Protein AF-A0A6P8HVE6-F1 (afdb_monomer_lite)

Organism: Actinia tenebrosa (NCBI:txid6105)

Secondary structure (DSSP, 8-state):
-TTSPPPPHHHHHHHHHHHHHHHHHHHHHHHHHHHHHHHHHS-SS-PPPHHHHHHHHHHHHHHHHHGGGGHHHH-HHHHHHHHHHHHHHHHHHHHHHHHHHHHHHHHHHHHHHHH-----HHHHHHHHHHHHHHHHHHHHHHHHHHHHHHHHHHHHHHHHHHHHHHH-TT--HHHHHHHHHHHHHHHHHHHHHHHHHHHHH-HHHHHHHHHHHSS-S--HHHHHHHHHTTTT-

InterPro domains:
  IPR000276 G protein-coupled receptor, rhodopsin-like [PF00001] (15-198)
  IPR000276 G protein-coupled receptor, rhodopsin-like [PR00237] (18-40)
  IPR000276 G protein-coupled receptor, rhodopsin-like [PR00237] (73-96)
  IPR000276 G protein-coupled receptor, rhodopsin-like [PR00237] (140-164)
  IPR000276 G protein-coupled receptor, rhodopsin-like [PR00237] (180-206)
  IPR000276 G protein-coupled receptor, rhodopsin-like [PS00237] (24-40)
  IPR017452 GPCR, rhodopsin-like, 7TM [PS50262] (23-198)

Sequence (233 aa):
EAFGYTVITWYALPHMSFFIGCTASLLSIAMLSMERSIAVNANYHRKLPRKRAVNMSVAIWIFSFTFPCIYFQIGYFKFAFIFAILMIIVTFVAMVIAFIRIHCSIRSTTARVLTVQPMGSANEKTSQIELKRAERERRVTRIFTAILIFYTICNLPAFVFIFVVNFCSSCSCIFIHWSRDLLLLCALVNCSGNQFLYAWRMKSFTRAFRSLVHLPLTDEASVIQTRDTRDKQ

Foldseek 3Di:
DVVPDADDPVVLVVVLCLQLLLQLLLQVLLVVLLQLLVVLQPPDDDNPPPVVVVVSSVVSNVCSNVLCVCCNVPHDLVSVLVSLVVSLVSLVVSLVSLVVSLVVSVVVVVVVVVPDDDDDDVVVVVVVVSVVVSVVSSVLSVVSSVLSVVLNVLSVQLNVLSVCVVPDPDDDPVSVVVSVVSNSVSSVCSSVSVVVSVCVVDPVNVVVVCVVVPDDPPDPPPVVVVVVVVVPD

pLDDT: mean 71.51, std 12.35, range [38.41, 94.06]

Radius of gyration: 24.63 Å; chains: 1; bounding box: 56×49×75 Å

Structure (mmCIF, N/CA/C/O backbone):
data_AF-A0A6P8HVE6-F1
#
_entry.id   AF-A0A6P8HVE6-F1
#
loop_
_atom_site.group_PDB
_atom_site.id
_atom_site.type_symbol
_atom_site.label_atom_id
_atom_site.label_alt_id
_atom_site.label_comp_id
_atom_site.label_asym_id
_atom_site.label_entity_id
_atom_site.label_seq_id
_atom_site.pdbx_PDB_ins_code
_atom_site.Cartn_x
_atom_site.Cartn_y
_atom_site.Cartn_z
_atom_site.occupancy
_atom_site.B_iso_or_equiv
_atom_site.auth_seq_id
_atom_site.auth_comp_id
_atom_site.auth_asym_id
_atom_site.auth_atom_id
_atom_site.pdbx_PDB_model_num
ATOM 1 N N . GLU A 1 1 ? 18.188 -5.067 -21.208 1.00 47.09 1 GLU A N 1
ATOM 2 C CA . GLU A 1 1 ? 16.767 -5.177 -21.620 1.00 47.09 1 GLU A CA 1
ATOM 3 C C . GLU A 1 1 ? 16.362 -4.245 -22.766 1.00 47.09 1 GLU A C 1
ATOM 5 O O . GLU A 1 1 ? 15.639 -4.709 -23.630 1.00 47.09 1 GLU A O 1
ATOM 10 N N . ALA A 1 2 ? 16.867 -3.006 -22.878 1.00 38.41 2 ALA A N 1
ATOM 11 C CA . ALA A 1 2 ? 16.614 -2.155 -24.060 1.00 38.41 2 ALA A CA 1
ATOM 12 C C . ALA A 1 2 ? 17.172 -2.712 -25.400 1.00 38.41 2 ALA A C 1
ATOM 14 O O . ALA A 1 2 ? 16.855 -2.192 -26.460 1.00 38.41 2 ALA A O 1
ATOM 15 N N . PHE A 1 3 ? 17.970 -3.786 -25.346 1.00 45.31 3 PHE A N 1
ATOM 16 C CA . PHE A 1 3 ? 18.652 -4.420 -26.482 1.00 45.31 3 PHE A CA 1
ATOM 17 C C . PHE A 1 3 ? 18.310 -5.918 -26.655 1.00 45.31 3 PHE A C 1
ATOM 19 O O . PHE A 1 3 ? 19.092 -6.659 -27.234 1.00 45.31 3 PHE A O 1
ATOM 26 N N . GLY A 1 4 ? 17.186 -6.407 -26.110 1.00 42.84 4 GLY A N 1
ATOM 27 C CA . GLY A 1 4 ? 16.730 -7.791 -26.355 1.00 42.84 4 GLY A CA 1
ATOM 28 C C . GLY A 1 4 ? 17.425 -8.906 -25.554 1.00 42.84 4 GLY A C 1
ATOM 29 O O . GLY A 1 4 ? 17.121 -10.076 -25.755 1.00 42.84 4 GLY A O 1
ATOM 30 N N . TYR A 1 5 ? 18.319 -8.579 -24.616 1.00 49.81 5 TYR A N 1
ATOM 31 C CA . TYR A 1 5 ? 18.916 -9.576 -23.718 1.00 49.81 5 TYR A CA 1
ATOM 32 C C . TYR A 1 5 ? 17.935 -10.040 -22.632 1.00 49.81 5 TYR A C 1
ATOM 34 O O . TYR A 1 5 ? 17.283 -9.209 -21.990 1.00 49.81 5 TYR A O 1
ATOM 42 N N . THR A 1 6 ? 17.897 -11.355 -22.398 1.00 53.66 6 THR A N 1
ATOM 43 C CA . THR A 1 6 ? 17.175 -12.009 -21.299 1.00 53.66 6 THR A CA 1
ATOM 44 C C . THR A 1 6 ? 17.577 -11.421 -19.952 1.00 53.66 6 THR A C 1
ATOM 46 O O . THR A 1 6 ? 18.763 -11.212 -19.688 1.00 53.66 6 THR A O 1
ATOM 49 N N . VAL A 1 7 ? 16.586 -11.174 -19.093 1.00 54.84 7 VAL A N 1
ATOM 50 C CA . VAL A 1 7 ? 16.792 -10.746 -17.706 1.00 54.84 7 VAL A CA 1
ATOM 51 C C . VAL A 1 7 ? 17.770 -11.708 -17.033 1.00 54.84 7 VAL A C 1
ATOM 53 O O . VAL A 1 7 ? 17.496 -12.901 -16.923 1.00 54.84 7 VAL A O 1
ATOM 56 N N . ILE A 1 8 ? 18.920 -11.205 -16.591 1.00 58.34 8 ILE A N 1
ATOM 57 C CA . ILE A 1 8 ? 19.893 -12.006 -15.845 1.00 58.34 8 ILE A CA 1
ATOM 58 C C . ILE A 1 8 ? 19.220 -12.441 -14.534 1.00 58.34 8 ILE A C 1
ATOM 60 O O . ILE A 1 8 ? 18.794 -11.604 -13.734 1.00 58.34 8 ILE A O 1
ATOM 64 N N . THR A 1 9 ? 19.119 -13.752 -14.318 1.00 59.81 9 THR A N 1
ATOM 65 C CA . THR A 1 9 ? 18.312 -14.421 -13.279 1.00 59.81 9 THR A CA 1
ATOM 66 C C . THR A 1 9 ? 18.554 -13.901 -11.857 1.00 59.81 9 THR A C 1
ATOM 68 O O . THR A 1 9 ? 17.628 -13.869 -11.047 1.00 59.81 9 THR A O 1
ATOM 71 N N . TRP A 1 10 ? 19.763 -13.420 -11.555 1.00 63.38 10 TRP A N 1
ATOM 72 C CA . TRP A 1 10 ? 20.141 -12.910 -10.231 1.00 63.38 10 TRP A CA 1
ATOM 73 C C . TRP A 1 10 ? 19.508 -11.556 -9.867 1.00 63.38 10 TRP A C 1
ATOM 75 O O . TRP A 1 10 ? 19.273 -11.300 -8.689 1.00 63.38 10 TRP A O 1
ATOM 85 N N . TYR A 1 11 ? 19.166 -10.706 -10.846 1.00 68.81 11 TYR A N 1
ATOM 86 C CA . TYR A 1 11 ? 18.486 -9.423 -10.591 1.00 68.81 11 TYR A CA 1
ATOM 87 C C . TYR A 1 11 ? 16.962 -9.563 -10.484 1.00 68.81 11 TYR A C 1
ATOM 89 O O . TYR A 1 11 ? 16.296 -8.696 -9.917 1.00 68.81 11 TYR A O 1
ATOM 97 N N . ALA A 1 12 ? 16.393 -10.665 -10.981 1.00 69.81 12 ALA A N 1
ATOM 98 C CA . ALA A 1 12 ? 14.957 -10.911 -10.904 1.00 69.81 12 ALA A CA 1
ATOM 99 C C . ALA A 1 12 ? 14.490 -11.118 -9.452 1.00 69.81 12 ALA A C 1
ATOM 101 O O . ALA A 1 12 ? 13.451 -10.595 -9.066 1.00 69.81 12 ALA A O 1
ATOM 102 N N . LEU A 1 13 ? 15.276 -11.811 -8.623 1.00 75.75 13 LEU A N 1
ATOM 103 C CA . LEU A 1 13 ? 14.969 -12.061 -7.206 1.00 75.75 13 LEU A CA 1
ATOM 104 C C . LEU A 1 13 ? 14.750 -10.784 -6.368 1.00 75.75 13 LEU A C 1
ATOM 106 O O . LEU A 1 13 ? 13.700 -10.679 -5.721 1.00 75.75 13 LEU A O 1
ATOM 110 N N . PRO A 1 14 ? 15.671 -9.800 -6.361 1.00 78.62 14 PRO A N 1
ATOM 111 C CA . PRO A 1 14 ? 15.463 -8.558 -5.621 1.00 78.62 14 PRO A CA 1
ATOM 112 C C . PRO A 1 14 ? 14.323 -7.714 -6.204 1.00 78.62 14 PRO A C 1
ATOM 114 O O . PRO A 1 14 ? 13.547 -7.148 -5.437 1.00 78.62 14 PRO A O 1
ATOM 117 N N . HIS A 1 15 ? 14.147 -7.681 -7.530 1.00 77.88 15 HIS A N 1
ATOM 118 C CA . HIS A 1 15 ? 13.016 -6.983 -8.155 1.00 77.88 15 HIS A CA 1
ATOM 119 C C . HIS A 1 15 ? 11.667 -7.605 -7.776 1.00 77.88 15 HIS A C 1
ATOM 121 O O . HIS A 1 15 ? 10.746 -6.894 -7.383 1.00 77.88 15 HIS A O 1
ATOM 127 N N . MET A 1 16 ? 11.551 -8.931 -7.829 1.00 81.56 16 MET A N 1
ATOM 128 C CA . MET A 1 16 ? 10.336 -9.650 -7.441 1.00 81.56 16 MET A CA 1
ATOM 129 C C . MET A 1 16 ? 10.010 -9.427 -5.973 1.00 81.56 16 MET A C 1
ATOM 131 O O . MET A 1 16 ? 8.893 -9.038 -5.644 1.00 81.56 16 MET A O 1
ATOM 135 N N . SER A 1 17 ? 10.997 -9.595 -5.094 1.00 83.94 17 SER A N 1
ATOM 136 C CA . SER A 1 17 ? 10.822 -9.370 -3.656 1.00 83.94 17 SER A CA 1
ATOM 137 C C . SER A 1 17 ? 10.359 -7.940 -3.366 1.00 83.94 17 SER A C 1
ATOM 139 O O . SER A 1 17 ? 9.466 -7.727 -2.545 1.00 83.94 17 SER A O 1
ATOM 141 N N . PHE A 1 18 ? 10.911 -6.966 -4.093 1.00 82.12 18 PHE A N 1
ATOM 142 C CA . PHE A 1 18 ? 10.511 -5.568 -4.011 1.00 82.12 18 PHE A CA 1
ATOM 143 C C . PHE A 1 18 ? 9.053 -5.346 -4.439 1.00 82.12 18 PHE A C 1
ATOM 145 O O . PHE A 1 18 ? 8.280 -4.755 -3.681 1.00 82.12 18 PHE A O 1
ATOM 152 N N . PHE A 1 19 ? 8.647 -5.842 -5.612 1.00 84.06 19 PHE A N 1
ATOM 153 C CA . PHE A 1 19 ? 7.282 -5.662 -6.117 1.00 84.06 19 PHE A CA 1
ATOM 154 C C . PHE A 1 19 ? 6.244 -6.389 -5.258 1.00 84.06 19 PHE A C 1
ATOM 156 O O . PHE A 1 19 ? 5.217 -5.799 -4.913 1.00 84.06 19 PHE A O 1
ATOM 163 N N . ILE A 1 20 ? 6.524 -7.631 -4.851 1.00 87.75 20 ILE A N 1
ATOM 164 C CA . ILE A 1 20 ? 5.661 -8.416 -3.957 1.00 87.75 20 ILE A CA 1
ATOM 165 C C . ILE A 1 20 ? 5.505 -7.683 -2.620 1.00 87.75 20 ILE A C 1
ATOM 167 O O . ILE A 1 20 ? 4.382 -7.445 -2.172 1.00 87.75 20 ILE A O 1
ATOM 171 N N . GLY A 1 21 ? 6.620 -7.274 -2.005 1.00 86.12 21 GLY A N 1
ATOM 172 C CA . GLY A 1 21 ? 6.625 -6.590 -0.712 1.00 86.12 21 GLY A CA 1
ATOM 173 C C . GLY A 1 21 ? 5.875 -5.260 -0.743 1.00 86.12 21 GLY A C 1
ATOM 174 O O . GLY A 1 21 ? 5.041 -5.002 0.127 1.00 86.12 21 GLY A O 1
ATOM 175 N N . CYS A 1 22 ? 6.102 -4.441 -1.774 1.00 82.50 22 CYS A N 1
ATOM 176 C CA . CYS A 1 22 ? 5.405 -3.165 -1.940 1.00 82.50 22 CYS A CA 1
ATOM 177 C C . CYS A 1 22 ? 3.898 -3.353 -2.144 1.00 82.50 22 CYS A C 1
ATOM 179 O O . CYS A 1 22 ? 3.107 -2.654 -1.506 1.00 82.50 22 CYS A O 1
ATOM 181 N N . THR A 1 23 ? 3.496 -4.311 -2.985 1.00 87.25 23 THR A N 1
ATOM 182 C CA . THR A 1 23 ? 2.080 -4.607 -3.262 1.00 87.25 23 THR A CA 1
ATOM 183 C C . THR A 1 23 ? 1.368 -5.096 -2.003 1.00 87.25 23 THR A C 1
ATOM 185 O O . THR A 1 23 ? 0.335 -4.545 -1.617 1.00 87.25 23 THR A O 1
ATOM 188 N N . ALA A 1 24 ? 1.956 -6.079 -1.314 1.00 88.75 24 ALA A N 1
ATOM 189 C CA . ALA A 1 24 ? 1.395 -6.651 -0.095 1.00 88.75 24 ALA A CA 1
ATOM 190 C C . ALA A 1 24 ? 1.282 -5.601 1.015 1.00 88.75 24 ALA A C 1
ATOM 192 O O . ALA A 1 24 ? 0.248 -5.515 1.682 1.00 88.75 24 ALA A O 1
ATOM 193 N N . SER A 1 25 ? 2.317 -4.772 1.180 1.00 86.81 25 SER A N 1
ATOM 194 C CA . SER A 1 25 ? 2.339 -3.639 2.107 1.00 86.81 25 SER A CA 1
ATOM 195 C C . SER A 1 25 ? 1.185 -2.677 1.837 1.00 86.81 25 SER A C 1
ATOM 197 O O . SER A 1 25 ? 0.342 -2.454 2.712 1.00 86.81 25 SER A O 1
ATOM 199 N N . LEU A 1 26 ? 1.105 -2.146 0.612 1.00 84.62 26 LEU A N 1
ATOM 200 C CA . LEU A 1 26 ? 0.133 -1.111 0.295 1.00 84.62 26 LEU A CA 1
ATOM 201 C C . LEU A 1 26 ? -1.296 -1.624 0.450 1.00 84.62 26 LEU A C 1
ATOM 203 O O . LEU A 1 26 ? -2.122 -0.973 1.092 1.00 84.62 26 LEU A O 1
ATOM 207 N N . LEU A 1 27 ? -1.585 -2.799 -0.111 1.00 87.38 27 LEU A N 1
ATOM 208 C CA . LEU A 1 27 ? -2.913 -3.395 -0.029 1.00 87.38 27 LEU A CA 1
ATOM 209 C C . LEU A 1 27 ? -3.295 -3.726 1.416 1.00 87.38 27 LEU A C 1
ATOM 211 O O . LEU A 1 27 ? -4.456 -3.564 1.785 1.00 87.38 27 LEU A O 1
ATOM 215 N N . SER A 1 28 ? -2.334 -4.120 2.257 1.00 87.50 28 SER A N 1
ATOM 216 C CA . SER A 1 28 ? -2.576 -4.358 3.684 1.00 87.50 28 SER A CA 1
ATOM 217 C C . SER A 1 28 ? -2.914 -3.071 4.432 1.00 87.50 28 SER A C 1
ATOM 219 O O . SER A 1 28 ? -3.860 -3.060 5.220 1.00 87.50 28 SER A O 1
ATOM 221 N N . ILE A 1 29 ? -2.197 -1.969 4.181 1.00 82.38 29 ILE A N 1
ATOM 222 C CA . ILE A 1 29 ? -2.504 -0.666 4.794 1.00 82.38 29 ILE A CA 1
ATOM 223 C C . ILE A 1 29 ? -3.852 -0.141 4.289 1.00 82.38 29 ILE A C 1
ATOM 225 O O . ILE A 1 29 ? -4.661 0.329 5.092 1.00 82.38 29 ILE A O 1
ATOM 229 N N . ALA A 1 30 ? -4.126 -0.251 2.987 1.00 83.62 30 ALA A N 1
ATOM 230 C CA . ALA A 1 30 ? -5.392 0.159 2.389 1.00 83.62 30 ALA A CA 1
ATOM 231 C C . ALA A 1 30 ? -6.562 -0.641 2.978 1.00 83.62 30 ALA A C 1
ATOM 233 O O . ALA A 1 30 ? -7.506 -0.044 3.495 1.00 83.62 30 A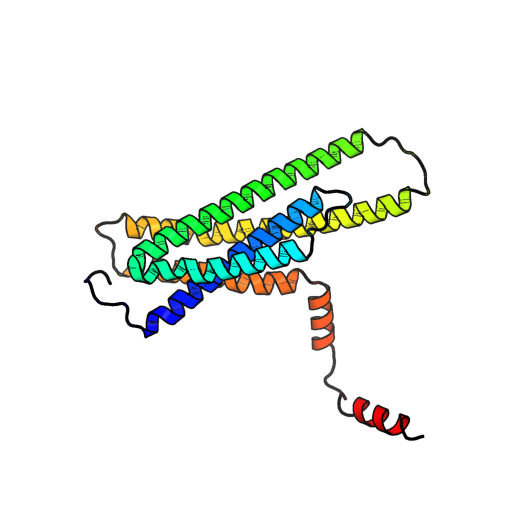LA A O 1
ATOM 234 N N . MET A 1 31 ? -6.462 -1.973 3.017 1.00 85.12 31 MET A N 1
ATOM 235 C CA . MET A 1 31 ? -7.447 -2.851 3.655 1.00 85.1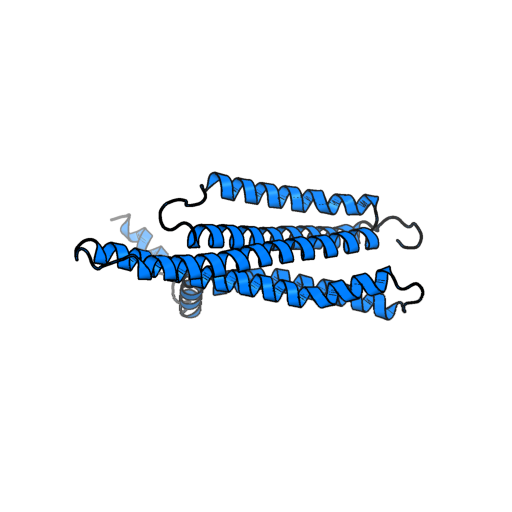2 31 MET A CA 1
ATOM 236 C C . MET A 1 31 ? -7.670 -2.454 5.113 1.00 85.12 31 MET A C 1
ATOM 238 O O . MET A 1 31 ? -8.804 -2.220 5.520 1.00 85.12 31 MET A O 1
ATOM 242 N N . LEU A 1 32 ? -6.599 -2.262 5.879 1.00 80.75 32 LEU A N 1
ATOM 243 C CA . LEU A 1 32 ? -6.682 -1.878 7.280 1.00 80.75 32 LEU A CA 1
ATOM 244 C C . LEU A 1 32 ? -7.351 -0.513 7.465 1.00 80.75 32 LEU A C 1
ATOM 246 O O . LEU A 1 32 ? -8.175 -0.350 8.361 1.00 80.75 32 LEU A O 1
ATOM 250 N N . SER A 1 33 ? -7.041 0.465 6.615 1.00 78.62 33 SER A N 1
ATOM 251 C CA . SER A 1 33 ? -7.699 1.773 6.631 1.00 78.62 33 SER A CA 1
ATOM 252 C C . SER A 1 33 ? -9.198 1.652 6.333 1.00 78.62 33 SER A C 1
ATOM 254 O O . SER A 1 33 ? -10.012 2.244 7.045 1.00 78.62 33 SER A O 1
ATOM 256 N N . MET A 1 34 ? -9.577 0.806 5.367 1.00 76.19 34 MET A N 1
ATOM 257 C CA . MET A 1 34 ? -10.967 0.532 5.012 1.00 76.19 34 MET A CA 1
ATOM 258 C C . MET A 1 34 ? -11.699 -0.152 6.166 1.00 76.19 34 MET A C 1
ATOM 260 O O . MET A 1 34 ? -12.760 0.319 6.570 1.00 76.19 34 MET A O 1
ATOM 264 N N . GLU A 1 35 ? -11.118 -1.193 6.763 1.00 78.50 35 GLU A N 1
ATOM 265 C CA . GLU A 1 35 ? -11.678 -1.879 7.930 1.00 78.50 35 GLU A CA 1
ATOM 266 C C . GLU A 1 35 ? -11.943 -0.912 9.088 1.00 78.50 35 GLU A C 1
ATOM 268 O O . GLU A 1 35 ? -13.014 -0.947 9.700 1.00 78.50 35 GLU A O 1
ATOM 273 N N . ARG A 1 36 ? -10.992 -0.013 9.378 1.00 76.25 36 ARG A N 1
ATOM 274 C CA . ARG A 1 36 ? -11.155 0.996 10.437 1.00 76.25 36 ARG A CA 1
ATOM 275 C C . ARG A 1 36 ? -12.190 2.053 10.073 1.00 76.25 36 ARG A C 1
ATOM 277 O O . ARG A 1 36 ? -12.998 2.409 10.927 1.00 76.25 36 ARG A O 1
ATOM 284 N N . SER A 1 37 ? -12.237 2.488 8.815 1.00 70.94 37 SER A N 1
ATOM 285 C CA . SER A 1 37 ? -13.255 3.434 8.344 1.00 70.94 37 SER A CA 1
ATOM 286 C C . SER A 1 37 ? -14.677 2.867 8.456 1.00 70.94 37 SER A C 1
ATOM 288 O O . SER A 1 37 ? -15.611 3.593 8.799 1.00 70.94 37 SER A O 1
ATOM 290 N N . ILE A 1 38 ? -14.842 1.556 8.240 1.00 71.00 38 ILE A N 1
ATOM 291 C CA . ILE A 1 38 ? -16.119 0.850 8.397 1.00 71.00 38 ILE A CA 1
ATOM 292 C C . ILE A 1 38 ? -16.493 0.745 9.878 1.00 71.00 38 ILE A C 1
ATOM 294 O O . ILE A 1 38 ? -17.644 1.011 10.223 1.00 71.00 38 ILE A O 1
ATOM 298 N N . ALA A 1 39 ? -15.534 0.409 10.749 1.00 69.62 39 ALA A N 1
ATOM 299 C CA . ALA A 1 39 ? -15.758 0.304 12.192 1.00 69.62 39 ALA A CA 1
ATOM 300 C C . ALA A 1 39 ? -16.223 1.635 12.812 1.00 69.62 39 ALA A C 1
ATOM 302 O O . ALA A 1 39 ? -17.173 1.650 13.587 1.00 69.62 39 ALA A O 1
ATOM 303 N N . VAL A 1 40 ? -15.637 2.758 12.384 1.00 66.75 40 VAL A N 1
ATOM 304 C CA . VAL A 1 40 ? -15.993 4.103 12.870 1.00 66.75 40 VAL A CA 1
ATOM 305 C C . VAL A 1 40 ? -17.394 4.555 12.444 1.00 66.75 40 VAL A C 1
ATOM 307 O O . VAL A 1 40 ? -18.060 5.269 13.193 1.00 66.75 40 VAL A O 1
ATOM 310 N N . ASN A 1 41 ? -17.841 4.196 11.236 1.00 62.50 41 ASN A N 1
ATOM 311 C CA . ASN A 1 41 ? -19.150 4.617 10.725 1.00 62.50 41 ASN A CA 1
ATOM 312 C C . ASN A 1 41 ? -20.286 3.699 11.206 1.00 62.50 41 ASN A C 1
ATOM 314 O O . ASN A 1 41 ? -21.419 4.141 11.391 1.00 62.50 41 ASN A O 1
ATOM 318 N N . ALA A 1 42 ? -19.990 2.418 11.423 1.00 58.53 42 ALA A N 1
ATOM 319 C CA . ALA A 1 42 ? -20.934 1.453 11.959 1.00 58.53 42 ALA A CA 1
ATOM 320 C C . ALA A 1 42 ? -20.911 1.477 13.493 1.00 58.53 42 ALA A C 1
ATOM 322 O O . ALA A 1 42 ? -20.503 0.507 14.127 1.00 58.53 42 ALA A O 1
ATOM 323 N N . ASN A 1 43 ? -21.411 2.561 14.091 1.00 52.50 43 ASN A N 1
ATOM 324 C CA . ASN A 1 43 ? -21.900 2.534 15.471 1.00 52.50 43 ASN A CA 1
ATOM 325 C C . ASN A 1 43 ? -22.997 1.452 15.573 1.00 52.50 43 ASN A C 1
ATOM 327 O O . ASN A 1 43 ? -24.157 1.748 15.299 1.00 52.50 43 ASN A O 1
ATOM 331 N N . TYR A 1 44 ? -22.620 0.189 15.817 1.00 51.16 44 TYR A N 1
ATOM 332 C CA . TYR A 1 44 ? -22.996 -0.583 17.010 1.00 51.16 44 TYR A CA 1
ATOM 333 C C . TYR A 1 44 ? -22.678 -2.095 16.895 1.00 51.16 44 TYR A C 1
ATOM 335 O O . TYR A 1 44 ? -22.445 -2.714 17.922 1.00 51.16 44 TYR A O 1
ATOM 343 N N . HIS A 1 45 ? -22.559 -2.727 15.710 1.00 47.38 45 HIS A N 1
ATOM 344 C CA . HIS A 1 45 ? -22.451 -4.210 15.694 1.00 47.38 45 HIS A CA 1
ATOM 345 C C . HIS A 1 45 ? -21.619 -4.913 14.619 1.00 47.38 45 HIS A C 1
ATOM 347 O O . HIS A 1 45 ? -21.323 -6.099 14.784 1.00 47.38 45 HIS A O 1
ATOM 353 N N . ARG A 1 46 ? -21.182 -4.265 13.535 1.00 53.44 46 ARG A N 1
ATOM 354 C CA . ARG A 1 46 ? -20.526 -5.010 12.444 1.00 53.44 46 ARG A CA 1
ATOM 355 C C . ARG A 1 46 ? -19.007 -5.007 12.570 1.00 53.44 46 ARG A C 1
ATOM 357 O O . ARG A 1 46 ? -18.308 -4.385 11.776 1.00 53.44 46 ARG A O 1
ATOM 364 N N . LYS A 1 47 ? -18.482 -5.764 13.543 1.00 59.38 47 LYS A N 1
ATOM 365 C CA . LYS A 1 47 ? -17.098 -6.256 13.439 1.00 59.38 47 LYS A CA 1
ATOM 366 C C . LYS A 1 47 ? -17.002 -7.005 12.110 1.00 59.38 47 LYS A C 1
ATOM 368 O O . LYS A 1 47 ? -17.826 -7.886 11.857 1.00 59.38 47 LYS A O 1
ATOM 373 N N . LEU A 1 48 ? -16.046 -6.649 11.248 1.00 63.94 48 LEU A N 1
ATOM 374 C CA . LEU A 1 48 ? -15.770 -7.480 10.079 1.00 63.94 48 LEU A CA 1
ATOM 375 C C . LEU A 1 48 ? -15.527 -8.906 10.596 1.00 63.94 48 LEU A C 1
ATOM 377 O O . LEU A 1 48 ? -14.707 -9.085 11.503 1.00 63.94 48 LEU A O 1
ATOM 381 N N . PRO A 1 49 ? -16.267 -9.914 10.106 1.00 72.75 49 PRO A N 1
ATOM 382 C CA . PRO A 1 49 ? -16.088 -11.264 10.601 1.00 72.75 49 PRO A CA 1
ATOM 383 C C . PRO A 1 49 ? -14.647 -11.680 10.315 1.00 72.75 49 PRO A C 1
ATOM 385 O O . PRO A 1 49 ? -14.167 -11.499 9.196 1.00 72.75 49 PRO A O 1
ATOM 388 N N . ARG A 1 50 ? -13.966 -12.252 11.316 1.00 77.75 50 ARG A N 1
ATOM 389 C CA . ARG A 1 50 ? -12.557 -12.680 11.226 1.00 77.75 50 ARG A CA 1
ATOM 390 C C . ARG A 1 50 ? -12.275 -13.477 9.946 1.00 77.75 50 ARG A C 1
ATOM 392 O O . ARG A 1 50 ? -11.241 -13.284 9.323 1.00 77.75 50 ARG A O 1
ATOM 399 N N . LYS A 1 51 ? -13.240 -14.298 9.514 1.00 79.81 51 LYS A N 1
ATOM 400 C CA . LYS A 1 51 ? -13.197 -15.059 8.255 1.00 79.81 51 LYS A CA 1
ATOM 401 C C . LYS A 1 51 ? -13.005 -14.173 7.012 1.00 79.81 51 LYS A C 1
ATOM 403 O O . LYS A 1 51 ? -12.217 -14.524 6.146 1.00 79.81 51 LYS A O 1
ATOM 408 N N . ARG A 1 52 ? -13.676 -13.016 6.927 1.00 82.69 52 ARG A N 1
ATOM 409 C CA . ARG A 1 52 ? -13.523 -12.072 5.804 1.00 82.69 52 ARG A CA 1
ATOM 410 C C . ARG A 1 52 ? -12.165 -11.379 5.821 1.00 82.69 52 ARG A C 1
ATOM 412 O O . ARG A 1 52 ? -11.552 -11.293 4.769 1.00 82.69 52 ARG A O 1
ATOM 419 N N . ALA A 1 53 ? -11.684 -10.951 6.989 1.00 83.25 53 ALA A N 1
ATOM 420 C CA . ALA A 1 53 ? -10.359 -10.335 7.110 1.00 83.25 53 ALA A CA 1
ATOM 421 C C . ALA A 1 53 ? -9.239 -11.308 6.691 1.00 83.25 53 ALA A C 1
ATOM 423 O O . ALA A 1 53 ? -8.344 -10.943 5.934 1.00 83.25 53 ALA A O 1
ATOM 424 N N . VAL A 1 54 ? -9.337 -12.578 7.107 1.00 86.75 54 VAL A N 1
ATOM 425 C CA . VAL A 1 54 ? -8.413 -13.640 6.671 1.00 86.75 54 VAL A CA 1
ATOM 426 C C . VAL A 1 54 ? -8.504 -13.860 5.162 1.00 86.75 54 VAL A C 1
ATOM 428 O O . VAL A 1 54 ? -7.476 -13.860 4.495 1.00 86.75 54 VAL A O 1
ATOM 431 N N . ASN A 1 55 ? -9.715 -13.974 4.605 1.00 87.62 55 ASN A N 1
ATOM 432 C CA . ASN A 1 55 ? -9.894 -14.162 3.164 1.00 87.62 55 ASN A CA 1
ATOM 433 C C . ASN A 1 55 ? -9.318 -12.995 2.345 1.00 87.62 55 ASN A C 1
ATOM 435 O O . ASN A 1 55 ? -8.653 -13.213 1.339 1.00 87.62 55 ASN A O 1
ATOM 439 N N . MET A 1 56 ? -9.522 -11.754 2.799 1.00 88.00 56 MET A N 1
ATOM 440 C CA . MET A 1 56 ? -8.939 -10.569 2.168 1.00 88.00 56 MET A CA 1
ATOM 441 C C . MET A 1 56 ? -7.411 -10.581 2.249 1.00 88.00 56 MET A C 1
ATOM 443 O O . MET A 1 56 ? -6.758 -10.268 1.262 1.00 88.00 56 MET A O 1
ATOM 447 N N . SER A 1 57 ? -6.829 -10.979 3.382 1.00 90.19 57 SER A N 1
ATOM 448 C CA . SER A 1 57 ? -5.373 -11.095 3.512 1.00 90.19 57 SER A CA 1
ATOM 449 C C . SER A 1 57 ? -4.796 -12.158 2.575 1.00 90.19 57 SER A C 1
ATOM 451 O O . SER A 1 57 ? -3.812 -11.886 1.893 1.00 90.19 57 SER A O 1
ATOM 453 N N . VAL A 1 58 ? -5.431 -13.328 2.475 1.00 92.81 58 VAL A N 1
ATOM 454 C CA . VAL A 1 58 ? -5.028 -14.379 1.527 1.00 92.81 58 VAL A CA 1
ATOM 455 C C . VAL A 1 58 ? -5.115 -13.873 0.086 1.00 92.81 58 VAL A C 1
ATOM 457 O O . VAL A 1 58 ? -4.162 -14.037 -0.671 1.00 92.81 58 VAL A O 1
ATOM 460 N N . ALA A 1 59 ? -6.200 -13.184 -0.279 1.00 92.12 59 ALA A N 1
ATOM 461 C CA . ALA A 1 59 ? -6.351 -12.590 -1.606 1.00 92.12 59 ALA A CA 1
ATOM 462 C C . ALA A 1 59 ? -5.255 -11.553 -1.915 1.00 92.12 59 ALA A C 1
ATOM 464 O O . ALA A 1 59 ? -4.718 -11.548 -3.020 1.00 92.12 59 ALA A O 1
ATOM 465 N N . ILE A 1 60 ? -4.882 -10.718 -0.936 1.00 92.62 60 ILE A N 1
ATOM 466 C CA . ILE A 1 60 ? -3.783 -9.750 -1.071 1.00 92.62 60 ILE A CA 1
ATOM 467 C C . ILE A 1 60 ? -2.468 -10.465 -1.376 1.00 92.62 60 ILE A C 1
ATOM 469 O O . ILE A 1 60 ? -1.754 -10.047 -2.284 1.00 92.62 60 ILE A O 1
ATOM 473 N N . TRP A 1 61 ? -2.148 -11.540 -0.655 1.00 94.06 61 TRP A N 1
ATOM 474 C CA . TRP A 1 61 ? -0.917 -12.296 -0.887 1.00 94.06 61 TRP A CA 1
ATOM 475 C C . TRP A 1 61 ? -0.914 -12.982 -2.252 1.00 94.06 61 TRP A C 1
ATOM 477 O O . TRP A 1 61 ? 0.050 -12.820 -2.995 1.00 94.06 61 TRP A O 1
ATOM 487 N N . ILE A 1 62 ? -2.001 -13.663 -2.627 1.00 93.31 62 ILE A N 1
ATOM 488 C CA . ILE A 1 62 ? -2.131 -14.302 -3.948 1.00 93.31 62 ILE A CA 1
ATOM 489 C C . ILE A 1 62 ? -1.931 -13.269 -5.060 1.00 93.31 62 ILE A C 1
ATOM 491 O O . ILE A 1 62 ? -1.136 -13.487 -5.976 1.00 93.31 62 ILE A O 1
ATOM 495 N N . PHE A 1 63 ? -2.601 -12.119 -4.960 1.00 91.12 63 PHE A N 1
ATOM 496 C CA . PHE A 1 63 ? -2.446 -11.037 -5.926 1.00 91.12 63 PHE A CA 1
ATOM 497 C C . PHE A 1 63 ? -1.012 -10.498 -5.953 1.00 91.12 63 PHE A C 1
ATOM 499 O O . PHE A 1 63 ? -0.448 -10.321 -7.028 1.00 91.12 63 PHE A O 1
ATOM 506 N N . SER A 1 64 ? -0.394 -10.306 -4.786 1.00 91.25 64 SER A N 1
ATOM 507 C CA . SER A 1 64 ? 0.973 -9.784 -4.671 1.00 91.25 64 SER A CA 1
ATOM 508 C C . SER A 1 64 ? 2.020 -10.718 -5.275 1.00 91.25 64 SER A C 1
ATOM 510 O O . SER A 1 64 ? 3.024 -10.221 -5.764 1.00 91.25 64 SER A O 1
ATOM 512 N N . PHE A 1 65 ? 1.791 -12.035 -5.279 1.00 88.94 65 PHE A N 1
ATOM 513 C CA . PHE A 1 65 ? 2.655 -13.004 -5.964 1.00 88.94 65 PHE A CA 1
ATOM 514 C C . PHE A 1 65 ? 2.376 -13.098 -7.463 1.00 88.94 65 PHE A C 1
ATOM 516 O O . PHE A 1 65 ? 3.305 -13.212 -8.255 1.00 88.94 65 PHE A O 1
ATOM 523 N N . THR A 1 66 ? 1.104 -13.038 -7.857 1.00 88.44 66 THR A N 1
ATOM 524 C CA . THR A 1 66 ? 0.694 -13.246 -9.253 1.00 88.44 66 THR A CA 1
ATOM 525 C C . THR A 1 66 ? 0.981 -12.021 -10.118 1.00 88.44 66 THR A C 1
ATOM 527 O O . THR A 1 66 ? 1.420 -12.145 -11.259 1.00 88.44 66 THR A O 1
ATOM 530 N N . PHE A 1 67 ? 0.751 -10.820 -9.585 1.00 86.50 67 PHE A N 1
ATOM 531 C CA . PHE A 1 67 ? 0.885 -9.573 -10.333 1.00 86.50 67 PHE A CA 1
ATOM 532 C C . PHE A 1 67 ? 2.314 -9.348 -10.879 1.00 86.50 67 PHE A C 1
ATOM 534 O O . PHE A 1 67 ? 2.450 -9.036 -12.064 1.00 86.50 67 PHE A O 1
ATOM 541 N N . PRO A 1 68 ? 3.391 -9.592 -10.105 1.00 85.38 68 PRO A N 1
ATOM 542 C CA . PRO A 1 68 ? 4.761 -9.500 -10.602 1.00 85.38 68 PRO A CA 1
ATOM 543 C C . PRO A 1 68 ? 5.136 -10.534 -11.662 1.00 85.38 68 PRO A C 1
ATOM 545 O O . PRO A 1 68 ? 6.083 -10.287 -12.391 1.00 85.38 68 PRO A O 1
ATOM 548 N N . CYS A 1 69 ? 4.410 -11.645 -11.841 1.00 82.50 69 CYS A N 1
ATOM 549 C CA . CYS A 1 69 ? 4.727 -12.612 -12.904 1.00 82.50 69 CYS A CA 1
ATOM 550 C C . CYS A 1 69 ? 4.601 -12.012 -14.317 1.00 82.50 69 CYS A C 1
ATOM 552 O O . CYS A 1 69 ? 5.286 -12.455 -15.239 1.00 82.50 69 CYS A O 1
ATOM 554 N N . ILE A 1 70 ? 3.789 -10.961 -14.481 1.00 82.62 70 ILE A N 1
ATOM 555 C CA . ILE A 1 70 ? 3.636 -10.210 -15.740 1.00 82.62 70 ILE A CA 1
ATOM 556 C C . ILE A 1 70 ? 4.967 -9.560 -16.176 1.00 82.62 70 ILE A C 1
ATOM 558 O O . ILE A 1 70 ? 5.206 -9.370 -17.371 1.00 82.62 70 ILE A O 1
ATOM 562 N N . TYR A 1 71 ? 5.873 -9.289 -15.228 1.00 79.19 71 TYR A N 1
ATOM 563 C CA . TYR A 1 71 ? 7.232 -8.795 -15.470 1.00 79.19 71 TYR A CA 1
ATOM 564 C C . TYR A 1 71 ? 7.992 -9.603 -16.528 1.00 79.19 71 TYR A C 1
ATOM 566 O O . TYR A 1 71 ? 8.633 -9.015 -17.398 1.00 79.19 71 TYR A O 1
ATOM 574 N N . PHE A 1 72 ? 7.894 -10.937 -16.481 1.00 78.38 72 PHE A N 1
ATOM 575 C CA . PHE A 1 72 ? 8.660 -11.820 -17.365 1.00 78.38 72 PHE A CA 1
ATOM 576 C C . PHE A 1 72 ? 8.226 -11.732 -18.834 1.00 78.38 72 PHE A C 1
ATOM 578 O O . PHE A 1 72 ? 8.997 -12.104 -19.711 1.00 78.38 72 PHE A O 1
ATOM 585 N N . GLN A 1 73 ? 7.018 -11.229 -19.104 1.00 78.94 73 GLN A N 1
ATOM 586 C CA . GLN A 1 73 ? 6.460 -11.127 -20.455 1.00 78.94 73 GLN A CA 1
ATOM 587 C C . GLN A 1 73 ? 6.700 -9.750 -21.091 1.00 78.94 73 GLN A C 1
ATOM 589 O O . GLN A 1 73 ? 6.925 -9.648 -22.292 1.00 78.94 73 GLN A O 1
ATOM 594 N N . ILE A 1 74 ? 6.633 -8.675 -20.297 1.00 77.56 74 ILE A N 1
ATOM 595 C CA . ILE A 1 74 ? 6.570 -7.291 -20.809 1.00 77.56 74 ILE A CA 1
ATOM 596 C C . ILE A 1 74 ? 7.908 -6.538 -20.624 1.00 77.56 74 ILE A C 1
ATOM 598 O O . ILE A 1 74 ? 8.159 -5.536 -21.300 1.00 77.56 74 ILE A O 1
ATOM 602 N N . GLY A 1 75 ? 8.791 -7.032 -19.748 1.00 76.12 75 GLY A N 1
ATOM 603 C CA . GLY A 1 75 ? 10.075 -6.408 -19.410 1.00 76.12 75 GLY A CA 1
ATOM 604 C C . GLY A 1 75 ? 9.971 -5.357 -18.298 1.00 76.12 75 GLY A C 1
ATOM 605 O O . GLY A 1 75 ? 8.888 -4.844 -17.993 1.00 76.12 75 GLY A O 1
ATOM 606 N N . TYR A 1 76 ? 11.109 -5.017 -17.681 1.00 75.38 76 TYR A N 1
ATOM 607 C CA . TYR A 1 76 ? 11.154 -4.221 -16.447 1.00 75.38 76 TYR A CA 1
ATOM 608 C C . TYR A 1 76 ? 10.510 -2.841 -16.578 1.00 75.38 76 TYR A C 1
ATOM 610 O O . TYR A 1 76 ? 9.661 -2.481 -15.769 1.00 75.38 76 TYR A O 1
ATOM 618 N N . PHE A 1 77 ? 10.895 -2.063 -17.592 1.00 72.12 77 PHE A N 1
ATOM 619 C CA . PHE A 1 77 ? 10.518 -0.648 -17.681 1.00 72.12 77 PHE A CA 1
ATOM 620 C C . PHE A 1 77 ? 9.009 -0.443 -17.848 1.00 72.12 77 PHE A C 1
ATOM 622 O O . PHE A 1 77 ? 8.411 0.388 -17.164 1.00 72.12 77 PHE A O 1
ATOM 629 N N . LYS A 1 78 ? 8.379 -1.247 -18.710 1.00 78.31 78 LYS A N 1
ATOM 630 C CA . LYS A 1 78 ? 6.929 -1.210 -18.935 1.00 78.31 78 LYS A CA 1
ATOM 631 C C . LYS A 1 78 ? 6.165 -1.713 -17.712 1.00 78.31 78 LYS A C 1
ATOM 633 O O . LYS A 1 78 ? 5.184 -1.093 -17.308 1.00 78.31 78 LYS A O 1
ATOM 638 N N . PHE A 1 79 ? 6.631 -2.799 -17.093 1.00 82.88 79 PHE A N 1
ATOM 639 C CA . PHE A 1 79 ? 6.013 -3.323 -15.877 1.00 82.88 79 PHE A CA 1
ATOM 640 C C . PHE A 1 79 ? 6.110 -2.328 -14.710 1.00 82.88 79 PHE A C 1
ATOM 642 O O . PHE A 1 79 ? 5.106 -2.064 -14.054 1.00 82.88 79 PHE A O 1
ATOM 649 N N . ALA A 1 80 ? 7.277 -1.716 -14.489 1.00 78.50 80 ALA A N 1
ATOM 650 C CA . ALA A 1 80 ? 7.486 -0.714 -13.444 1.00 78.50 80 ALA A CA 1
ATOM 651 C C . ALA A 1 80 ? 6.587 0.520 -13.633 1.00 78.50 80 ALA A C 1
ATOM 653 O O . ALA A 1 80 ? 6.036 1.030 -12.658 1.00 78.50 80 ALA A O 1
ATOM 654 N N . PHE A 1 81 ? 6.380 0.960 -14.879 1.00 77.56 81 PHE A N 1
ATOM 655 C CA . PHE A 1 81 ? 5.453 2.044 -15.213 1.00 77.56 81 PHE A CA 1
ATOM 656 C C . PHE A 1 81 ? 3.998 1.691 -14.868 1.00 77.56 81 PHE A C 1
ATOM 658 O O . PHE A 1 81 ? 3.331 2.436 -14.147 1.00 77.56 81 PHE A O 1
ATOM 665 N N . ILE A 1 82 ? 3.521 0.524 -15.319 1.00 84.19 82 ILE A N 1
ATOM 666 C CA . ILE A 1 82 ? 2.163 0.034 -15.027 1.00 84.19 82 ILE A CA 1
ATOM 667 C C . ILE A 1 82 ? 1.964 -0.126 -13.516 1.00 84.19 82 ILE A C 1
ATOM 669 O O . ILE A 1 82 ? 0.936 0.282 -12.974 1.00 84.19 82 ILE A O 1
ATOM 673 N N . PHE A 1 83 ? 2.958 -0.682 -12.825 1.00 84.00 83 PHE A N 1
ATOM 674 C CA . PHE A 1 83 ? 2.930 -0.853 -11.380 1.00 84.00 83 PHE A CA 1
ATOM 675 C C . PHE A 1 83 ? 2.822 0.486 -10.648 1.00 84.00 83 PHE A C 1
ATOM 677 O O . PHE A 1 83 ? 1.974 0.629 -9.771 1.00 84.00 83 PHE A O 1
ATOM 684 N N . ALA A 1 84 ? 3.621 1.486 -11.025 1.00 79.81 84 ALA A N 1
ATOM 685 C CA . ALA A 1 84 ? 3.572 2.806 -10.402 1.00 79.81 84 ALA A CA 1
ATOM 686 C C . ALA A 1 84 ? 2.193 3.468 -10.555 1.00 79.81 84 ALA A C 1
ATOM 688 O O . ALA A 1 84 ? 1.641 3.964 -9.571 1.00 79.81 84 ALA A O 1
ATOM 689 N N . ILE A 1 85 ? 1.599 3.408 -11.753 1.00 82.00 85 ILE A N 1
ATOM 690 C CA . ILE A 1 85 ? 0.231 3.895 -11.997 1.00 82.00 85 ILE A CA 1
ATOM 691 C C . ILE A 1 85 ? -0.767 3.161 -11.100 1.00 82.00 85 ILE A C 1
ATOM 693 O O . ILE A 1 85 ? -1.574 3.799 -10.422 1.00 82.00 85 ILE A O 1
ATOM 697 N N . LEU A 1 86 ? -0.705 1.827 -11.066 1.00 85.19 86 LEU A N 1
ATOM 698 C CA . LEU A 1 86 ? -1.622 1.012 -10.272 1.00 85.19 86 LEU A CA 1
ATOM 699 C C . LEU A 1 86 ? -1.542 1.367 -8.783 1.00 85.19 86 LEU A C 1
ATOM 701 O O . LEU A 1 86 ? -2.575 1.557 -8.143 1.00 85.19 86 LEU A O 1
ATOM 705 N N . MET A 1 87 ? -0.331 1.497 -8.241 1.00 81.50 87 MET A N 1
ATOM 706 C CA . MET A 1 87 ? -0.118 1.838 -6.833 1.00 81.50 87 MET A CA 1
ATOM 707 C C . MET A 1 87 ? -0.740 3.193 -6.488 1.00 81.50 87 MET A C 1
ATOM 709 O O . MET A 1 87 ? -1.398 3.309 -5.457 1.00 81.50 87 MET A O 1
ATOM 713 N N . ILE A 1 88 ? -0.605 4.192 -7.362 1.00 81.44 88 ILE A N 1
ATOM 714 C CA . ILE A 1 88 ? -1.181 5.531 -7.155 1.00 81.44 88 ILE A CA 1
ATOM 715 C C . ILE A 1 88 ? -2.697 5.520 -7.262 1.00 81.44 88 ILE A C 1
ATOM 717 O O . ILE A 1 88 ? -3.371 6.165 -6.462 1.00 81.44 88 ILE A O 1
ATOM 721 N N . ILE A 1 89 ? -3.257 4.781 -8.219 1.00 85.62 89 ILE A N 1
ATOM 722 C CA . ILE A 1 89 ? -4.711 4.641 -8.334 1.00 85.62 89 ILE A CA 1
ATOM 723 C C . ILE A 1 89 ? -5.265 4.005 -7.058 1.00 85.62 89 ILE A C 1
ATOM 725 O O . ILE A 1 89 ? -6.215 4.525 -6.473 1.00 85.62 89 ILE A O 1
ATOM 729 N N . VAL A 1 90 ? -4.652 2.918 -6.583 1.00 84.75 90 VAL A N 1
ATOM 730 C CA . VAL A 1 90 ? -5.071 2.236 -5.350 1.00 84.75 90 VAL A CA 1
ATOM 731 C C . VAL A 1 90 ? -4.995 3.177 -4.149 1.00 84.75 90 VAL A C 1
ATOM 733 O O . VAL A 1 90 ? -5.930 3.215 -3.344 1.00 84.75 90 VAL A O 1
ATOM 736 N N . THR A 1 91 ? -3.932 3.973 -4.021 1.00 82.88 91 THR A N 1
ATOM 737 C CA . THR A 1 91 ? -3.792 4.900 -2.888 1.00 82.88 91 THR A CA 1
ATOM 738 C C . THR A 1 91 ? -4.751 6.059 -2.970 1.00 82.88 91 THR A C 1
ATOM 740 O O . THR A 1 91 ? -5.349 6.411 -1.957 1.00 82.88 91 THR A O 1
ATOM 743 N N . PHE A 1 92 ? -4.954 6.615 -4.160 1.00 83.88 92 PHE A N 1
ATOM 744 C CA . PHE A 1 92 ? -5.917 7.677 -4.395 1.00 83.88 92 PHE A CA 1
ATOM 745 C C . PHE A 1 92 ? -7.340 7.211 -4.077 1.00 83.88 92 PHE A C 1
ATOM 747 O O . PHE A 1 92 ? -8.052 7.878 -3.330 1.00 83.88 92 PHE A O 1
ATOM 754 N N . VAL A 1 93 ? -7.741 6.025 -4.546 1.00 86.75 93 VAL A N 1
ATOM 755 C CA . VAL A 1 93 ? -9.050 5.437 -4.225 1.00 86.75 93 VAL A CA 1
ATOM 756 C C . VAL A 1 93 ? -9.193 5.206 -2.718 1.00 86.75 93 VAL A C 1
ATOM 758 O O . VAL A 1 93 ? -10.203 5.604 -2.134 1.00 86.75 93 VAL A O 1
ATOM 761 N N . ALA A 1 94 ? -8.185 4.628 -2.057 1.00 83.62 94 ALA A N 1
ATOM 762 C CA . ALA A 1 94 ? -8.201 4.436 -0.605 1.00 83.62 94 ALA A CA 1
ATOM 763 C C . ALA A 1 94 ? -8.314 5.773 0.153 1.00 83.62 94 ALA A C 1
ATOM 765 O O . ALA A 1 94 ? -9.073 5.881 1.119 1.00 83.62 94 ALA A O 1
ATOM 766 N N . MET A 1 95 ? -7.618 6.807 -0.324 1.00 82.94 95 MET A N 1
ATOM 767 C CA . MET A 1 95 ? -7.666 8.167 0.206 1.00 82.94 95 MET A CA 1
ATOM 768 C C . MET A 1 95 ? -9.042 8.811 0.053 1.00 82.94 95 MET A C 1
ATOM 770 O O . MET A 1 95 ? -9.571 9.351 1.025 1.00 82.94 95 MET A O 1
ATOM 774 N N . VAL A 1 96 ? -9.653 8.723 -1.129 1.00 86.00 96 VAL A N 1
ATOM 775 C CA . VAL A 1 96 ? -11.000 9.249 -1.393 1.00 86.00 96 VAL A CA 1
ATOM 776 C C . VAL A 1 96 ? -12.029 8.553 -0.504 1.00 86.00 96 VAL A C 1
ATOM 778 O O . VAL A 1 96 ? -12.841 9.221 0.138 1.00 86.00 96 VAL A O 1
ATOM 781 N N . ILE A 1 97 ? -11.963 7.222 -0.385 1.00 82.94 97 ILE A N 1
ATOM 782 C CA . ILE A 1 97 ? -12.839 6.457 0.513 1.00 82.94 97 ILE A CA 1
ATOM 783 C C . ILE A 1 97 ? -12.662 6.930 1.960 1.00 82.94 97 ILE A C 1
ATOM 785 O O . ILE A 1 97 ? -13.656 7.191 2.643 1.00 82.94 97 ILE A O 1
ATOM 789 N N . ALA A 1 98 ? -11.421 7.074 2.432 1.00 77.81 98 ALA A N 1
ATOM 790 C CA . ALA A 1 98 ? -11.140 7.550 3.783 1.00 77.81 98 ALA A CA 1
ATOM 791 C C . ALA A 1 98 ? -11.690 8.966 4.017 1.00 77.81 98 ALA A C 1
ATOM 793 O O . ALA A 1 98 ? -12.358 9.205 5.024 1.00 77.81 98 ALA A O 1
ATOM 794 N N . PHE A 1 99 ? -11.481 9.882 3.069 1.00 80.56 99 PHE A N 1
ATOM 795 C CA . PHE A 1 99 ? -11.955 11.263 3.135 1.00 80.56 99 PHE A CA 1
ATOM 796 C C . PHE A 1 99 ? -13.484 11.344 3.205 1.00 80.56 99 PHE A C 1
ATOM 798 O O . PHE A 1 99 ? -14.025 11.896 4.167 1.00 80.56 99 PHE A O 1
ATOM 805 N N . ILE A 1 100 ? -14.189 10.719 2.252 1.00 82.25 100 ILE A N 1
ATOM 806 C CA . ILE A 1 100 ? -15.660 10.678 2.224 1.00 82.25 100 ILE A CA 1
ATOM 807 C C . ILE A 1 100 ? -16.190 10.161 3.563 1.00 82.25 100 ILE A C 1
ATOM 809 O O . ILE A 1 100 ? -17.094 10.748 4.155 1.00 82.25 100 ILE A O 1
ATOM 813 N N . ARG A 1 101 ? -15.598 9.086 4.091 1.00 72.25 101 ARG A N 1
ATOM 814 C CA . ARG A 1 101 ? -16.047 8.462 5.342 1.00 72.25 101 ARG A CA 1
ATOM 815 C C . ARG A 1 101 ? -15.773 9.319 6.571 1.00 72.25 101 ARG A C 1
ATOM 817 O O . ARG A 1 101 ? -16.637 9.370 7.443 1.00 72.25 101 ARG A O 1
ATOM 824 N N . ILE A 1 102 ? -14.631 10.005 6.652 1.00 75.88 102 ILE A N 1
ATOM 825 C CA . ILE A 1 102 ? -14.339 10.948 7.743 1.00 75.88 102 ILE A CA 1
ATOM 826 C C . ILE A 1 102 ? -15.390 12.059 7.760 1.00 75.88 102 ILE A C 1
ATOM 828 O O . ILE A 1 102 ? -15.982 12.324 8.808 1.00 75.88 102 ILE A O 1
ATOM 832 N N . HIS A 1 103 ? -15.682 12.647 6.600 1.00 77.62 103 HIS A N 1
ATOM 833 C CA . HIS A 1 103 ? -16.685 13.702 6.478 1.00 77.62 103 HIS A CA 1
ATOM 834 C C . HIS A 1 103 ? -18.100 13.205 6.799 1.00 77.62 103 HIS A C 1
ATOM 836 O O . HIS A 1 103 ? -18.804 13.837 7.590 1.00 77.62 103 HIS A O 1
ATOM 842 N N . CYS A 1 104 ? -18.501 12.042 6.278 1.00 78.50 104 CYS A N 1
ATOM 843 C CA . CYS A 1 104 ? -19.781 11.416 6.619 1.00 78.50 104 CYS A CA 1
ATOM 844 C C . CYS A 1 104 ? -19.894 11.117 8.120 1.00 78.50 104 CYS A C 1
ATOM 846 O O . CYS A 1 104 ? -20.927 11.402 8.717 1.00 78.50 104 CYS A O 1
ATOM 848 N N . SER A 1 105 ? -18.832 10.597 8.741 1.00 72.12 105 SER A N 1
ATOM 849 C CA . SER A 1 105 ? -18.784 10.271 10.170 1.00 72.12 105 SER A CA 1
ATOM 85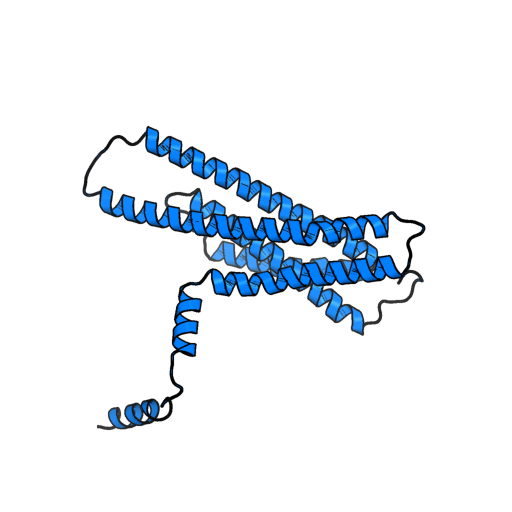0 C C . SER A 1 105 ? -18.907 11.520 11.050 1.00 72.12 105 SER A C 1
ATOM 852 O O . SER A 1 105 ? -19.573 11.495 12.088 1.00 72.12 105 SER A O 1
ATOM 854 N N . ILE A 1 106 ? -18.269 12.631 10.670 1.00 71.31 106 ILE A N 1
ATOM 855 C CA . ILE A 1 106 ? -18.415 13.909 11.384 1.00 71.31 106 ILE A CA 1
ATOM 856 C C . ILE A 1 106 ? -19.862 14.392 11.262 1.00 71.31 106 ILE A C 1
ATOM 858 O O . ILE A 1 106 ? -20.515 14.599 12.284 1.00 71.31 106 ILE A O 1
ATOM 862 N N . ARG A 1 107 ? -20.406 14.438 10.038 1.00 76.38 107 ARG A N 1
ATOM 863 C CA . ARG A 1 107 ? -21.790 14.864 9.774 1.00 76.38 107 ARG A CA 1
ATOM 864 C C . ARG A 1 107 ? -22.823 14.010 10.515 1.00 76.38 107 ARG A C 1
ATOM 866 O O . ARG A 1 107 ? -23.768 14.554 11.077 1.00 76.38 107 ARG A O 1
ATOM 873 N N . SER A 1 108 ? -22.631 12.691 10.583 1.00 69.88 108 SER A N 1
ATOM 874 C CA . SER A 1 108 ? -23.525 11.796 11.328 1.00 69.88 108 SER A CA 1
ATOM 875 C C . SER A 1 108 ? -23.457 12.014 12.839 1.00 69.88 108 SER A C 1
ATOM 877 O O . SER A 1 108 ? -24.434 11.767 13.535 1.00 69.88 108 SER A O 1
ATOM 879 N N . THR A 1 109 ? -22.313 12.463 13.364 1.00 67.62 109 THR A N 1
ATOM 880 C CA . THR A 1 109 ? -22.171 12.807 14.791 1.00 67.62 109 THR A CA 1
ATOM 881 C C . THR A 1 109 ? -22.939 14.073 15.105 1.00 67.62 109 THR A C 1
ATOM 883 O O . THR A 1 109 ? -23.725 14.080 16.043 1.00 67.62 109 THR A O 1
ATOM 886 N N . THR A 1 110 ? -22.765 15.108 14.283 1.00 67.50 110 THR A N 1
ATOM 887 C CA . THR A 1 110 ? -23.489 16.375 14.418 1.00 67.50 110 THR A CA 1
ATOM 888 C C . THR A 1 110 ? -24.999 16.158 14.325 1.00 67.50 110 THR A C 1
ATOM 890 O O . THR A 1 110 ? -25.736 16.664 15.163 1.00 67.50 110 THR A O 1
ATOM 893 N N . ALA A 1 111 ? -25.459 15.329 13.381 1.00 68.25 111 ALA A N 1
ATOM 894 C CA . ALA A 1 111 ? -26.872 14.975 13.258 1.00 68.25 111 ALA A CA 1
ATOM 895 C C . ALA A 1 111 ? -27.413 14.242 14.500 1.00 68.25 111 ALA A C 1
ATOM 897 O O . ALA A 1 111 ? -28.494 14.570 14.970 1.00 68.25 111 ALA A O 1
ATOM 898 N N . ARG A 1 112 ? -26.652 13.294 15.071 1.00 64.25 112 ARG A N 1
ATOM 899 C CA . ARG A 1 112 ? -27.056 12.572 16.292 1.00 64.25 112 ARG A CA 1
ATOM 900 C C . ARG A 1 112 ? -27.135 13.486 17.515 1.00 64.25 112 ARG A C 1
ATOM 902 O O . ARG A 1 112 ? -28.065 13.344 18.300 1.00 64.25 112 ARG A O 1
ATOM 909 N N . VAL A 1 113 ? -26.196 14.422 17.660 1.00 64.12 113 VAL A N 1
ATOM 910 C CA . VAL A 1 113 ? -26.183 15.401 18.763 1.00 64.12 113 VAL A CA 1
ATOM 911 C C . VAL A 1 113 ? -27.395 16.333 18.699 1.00 64.12 113 VAL A C 1
ATOM 913 O O . VAL A 1 113 ? -27.969 16.639 19.734 1.00 64.12 113 VAL A O 1
ATOM 916 N N . LEU A 1 114 ? -27.839 16.720 17.499 1.00 64.69 114 LEU A N 1
ATOM 917 C CA . LEU A 1 114 ? -29.060 17.514 17.322 1.00 64.69 114 LEU A CA 1
ATOM 918 C C . LEU A 1 114 ? -30.357 16.746 17.646 1.00 64.69 114 LEU A C 1
ATOM 920 O O . LEU A 1 114 ? -31.359 17.375 17.965 1.00 64.69 114 LEU A O 1
ATOM 924 N N . THR A 1 115 ? -30.358 15.411 17.563 1.00 57.81 115 THR A N 1
ATOM 925 C CA . THR A 1 115 ? -31.567 14.581 17.757 1.00 57.81 115 THR A CA 1
ATOM 926 C C . THR A 1 115 ? -31.720 13.959 19.149 1.00 57.81 115 THR A C 1
ATOM 928 O O . THR A 1 115 ? -32.801 13.470 19.468 1.00 57.81 115 THR A O 1
ATOM 931 N N . VAL A 1 116 ? -30.674 13.932 19.983 1.00 58.97 116 VAL A N 1
ATOM 932 C CA . VAL A 1 116 ? -30.734 13.314 21.322 1.00 58.97 116 VAL A CA 1
ATOM 933 C C . VAL A 1 116 ? -31.103 14.373 22.368 1.00 58.97 116 VAL A C 1
ATOM 935 O O . VAL A 1 116 ? -30.239 15.073 22.887 1.00 58.97 116 VAL A O 1
ATOM 938 N N . GLN A 1 117 ? -32.397 14.475 22.689 1.00 52.16 117 GLN A N 1
ATOM 939 C CA . GLN A 1 117 ? -32.869 15.047 23.960 1.00 52.16 117 GLN A CA 1
ATOM 940 C C . GLN A 1 117 ? -32.516 14.100 25.132 1.00 52.16 117 GLN A C 1
ATOM 942 O O . GLN A 1 117 ? -32.421 12.886 24.922 1.00 52.16 117 GLN A O 1
ATOM 947 N N . PRO A 1 118 ? -32.293 14.615 26.358 1.00 53.25 118 PRO A N 1
ATOM 948 C CA . PRO A 1 118 ? -31.688 13.847 27.443 1.00 53.25 118 PRO A CA 1
ATOM 949 C C . PRO A 1 118 ? -32.691 12.848 28.031 1.00 53.25 118 PRO A C 1
ATOM 951 O O . PRO A 1 118 ? -33.677 13.242 28.646 1.00 53.25 118 PRO A O 1
ATOM 954 N N . MET A 1 119 ? -32.436 11.546 27.877 1.00 52.81 119 MET A N 1
ATOM 955 C CA . MET A 1 119 ? -33.259 10.507 28.501 1.00 52.81 119 MET A CA 1
ATOM 956 C C . MET A 1 119 ? -32.386 9.447 29.198 1.00 52.81 119 MET A C 1
ATOM 958 O O . MET A 1 119 ? -31.758 8.617 28.544 1.00 52.81 119 MET A O 1
ATOM 962 N N . GLY A 1 120 ? -32.389 9.476 30.539 1.00 53.94 120 GLY A N 1
ATOM 963 C CA . GLY A 1 120 ? -32.133 8.330 31.431 1.00 53.94 120 GLY A CA 1
ATOM 964 C C . GLY A 1 120 ? -30.678 8.000 31.824 1.00 53.94 120 GLY A C 1
ATOM 965 O O . GLY A 1 120 ? -29.900 7.473 31.031 1.00 53.94 120 GLY A O 1
ATOM 966 N N . SER A 1 121 ? -30.363 8.162 33.116 1.00 55.69 121 SER A N 1
ATOM 967 C CA . SER A 1 121 ? -29.031 8.039 33.748 1.00 55.69 121 SER A CA 1
ATOM 968 C C . SER A 1 121 ? -28.400 6.631 33.789 1.00 55.69 121 SER A C 1
ATOM 970 O O . SER A 1 121 ? -27.183 6.498 33.925 1.00 55.69 121 SER A O 1
ATOM 972 N N . ALA A 1 122 ? -29.177 5.551 33.636 1.00 56.12 122 ALA A N 1
ATOM 973 C CA . ALA A 1 122 ? -28.634 4.182 33.595 1.00 56.12 122 ALA A CA 1
ATOM 974 C C . ALA A 1 122 ? -28.020 3.826 32.225 1.00 56.12 122 ALA A C 1
ATOM 976 O O . ALA A 1 122 ? -27.032 3.094 32.149 1.00 56.12 122 ALA A O 1
ATOM 977 N N . ASN A 1 123 ? -28.561 4.399 31.145 1.00 58.25 123 ASN A N 1
ATOM 978 C CA . ASN A 1 123 ? -28.065 4.224 29.776 1.00 58.25 123 ASN A CA 1
ATOM 979 C C . ASN A 1 123 ? -26.848 5.126 29.482 1.00 58.25 123 ASN A C 1
ATOM 981 O O . ASN A 1 123 ? -26.116 4.939 28.510 1.00 58.25 123 ASN A O 1
ATOM 985 N N . GLU A 1 124 ? -26.601 6.094 30.363 1.00 60.88 124 GLU A N 1
ATOM 986 C CA . GLU A 1 124 ? -25.577 7.120 30.226 1.00 60.88 124 GLU A CA 1
ATOM 987 C C . GLU A 1 124 ? -24.164 6.546 30.391 1.00 60.88 124 GLU A C 1
ATOM 989 O O . GLU A 1 124 ? -23.291 6.814 29.572 1.00 60.88 124 GLU A O 1
ATOM 994 N N . LYS A 1 125 ? -23.933 5.661 31.374 1.00 61.66 125 LYS A N 1
ATOM 995 C CA . LYS A 1 125 ? -22.611 5.033 31.579 1.00 61.66 125 LYS A CA 1
ATOM 996 C C . LYS A 1 125 ? -22.203 4.134 30.405 1.00 61.66 125 LYS A C 1
ATOM 998 O O . LYS A 1 125 ? -21.059 4.208 29.957 1.00 61.66 125 LYS A O 1
ATOM 1003 N N . THR A 1 126 ? -23.129 3.331 29.874 1.00 63.66 126 THR A N 1
ATOM 1004 C CA . THR A 1 126 ? -22.885 2.465 28.703 1.00 63.66 126 THR A CA 1
ATOM 1005 C C . THR A 1 126 ? -22.694 3.294 27.431 1.00 63.66 126 THR A C 1
ATOM 1007 O O . THR A 1 126 ? -21.756 3.046 26.673 1.00 63.66 126 THR A O 1
ATOM 1010 N N . SER A 1 127 ? -23.505 4.341 27.239 1.00 69.06 127 SER A N 1
ATOM 1011 C CA . SER A 1 127 ? -23.360 5.289 26.127 1.00 69.06 127 SER A CA 1
ATOM 1012 C C . SER A 1 127 ? -22.009 6.014 26.162 1.00 69.06 127 SER A C 1
ATOM 1014 O O . SER A 1 127 ? -21.316 6.088 25.149 1.00 69.06 127 SER A O 1
ATOM 1016 N N . GLN A 1 128 ? -21.551 6.450 27.339 1.00 71.00 128 GLN A N 1
ATOM 1017 C CA . GLN A 1 128 ? -20.257 7.120 27.503 1.00 71.00 128 GLN A CA 1
ATOM 1018 C C . GLN A 1 128 ? -19.058 6.203 27.209 1.00 71.00 128 GLN A C 1
ATOM 1020 O O . GLN A 1 128 ? -18.051 6.656 26.658 1.00 71.00 128 GLN A O 1
ATOM 1025 N N . ILE A 1 129 ? -19.139 4.911 27.544 1.00 72.69 129 ILE A N 1
ATOM 1026 C CA . ILE A 1 129 ? -18.092 3.929 27.208 1.00 72.69 129 ILE A CA 1
ATOM 1027 C C . ILE A 1 129 ? -18.020 3.711 25.690 1.00 72.69 129 ILE A C 1
ATOM 1029 O O . ILE A 1 129 ? -16.924 3.717 25.121 1.00 72.69 129 ILE A O 1
ATOM 1033 N N . GLU A 1 130 ? -19.167 3.571 25.024 1.00 72.19 130 GLU A N 1
ATOM 1034 C CA . GLU A 1 130 ? -19.244 3.407 23.567 1.00 72.19 130 GLU A CA 1
ATOM 1035 C C . GLU A 1 130 ? -18.787 4.672 22.817 1.00 72.19 130 GLU A C 1
ATOM 1037 O O . GLU A 1 130 ? -18.036 4.573 21.845 1.00 72.19 130 GLU A O 1
ATOM 1042 N N . LEU A 1 131 ? -19.125 5.869 23.308 1.00 72.81 131 LEU A N 1
ATOM 1043 C CA . LEU A 1 131 ? -18.645 7.146 22.761 1.00 72.81 131 LEU A CA 1
ATOM 1044 C C . LEU A 1 131 ? -17.121 7.277 22.868 1.00 72.81 131 LEU A C 1
ATOM 1046 O O . LEU A 1 131 ? -16.451 7.530 21.863 1.00 72.81 131 LEU A O 1
ATOM 1050 N N . LYS A 1 132 ? -16.543 7.009 24.047 1.00 72.81 132 LYS A N 1
ATOM 1051 C CA . LYS A 1 132 ? -15.078 7.005 24.243 1.00 72.81 132 LYS A CA 1
ATOM 1052 C C . LYS A 1 132 ? -14.381 5.984 23.343 1.00 72.81 132 LYS A C 1
ATOM 1054 O O . LYS A 1 132 ? -13.269 6.219 22.857 1.00 72.81 132 LYS A O 1
ATOM 1059 N N . ARG A 1 133 ? -15.015 4.836 23.101 1.00 70.88 133 ARG A N 1
ATOM 1060 C CA . ARG A 1 133 ? -14.505 3.815 22.181 1.00 70.88 133 ARG A CA 1
ATOM 1061 C C . ARG A 1 133 ? -14.553 4.288 20.727 1.00 70.88 133 ARG A C 1
ATOM 1063 O O . ARG A 1 133 ? -13.548 4.148 20.029 1.00 70.88 133 ARG A O 1
ATOM 1070 N N . ALA A 1 134 ? -15.648 4.904 20.294 1.00 71.81 134 ALA A N 1
ATOM 1071 C CA . ALA A 1 134 ? -15.789 5.466 18.952 1.00 71.81 134 ALA A CA 1
ATOM 1072 C C . ALA A 1 134 ? -14.786 6.605 18.688 1.00 71.81 134 ALA A C 1
ATOM 1074 O O . ALA A 1 134 ? -14.162 6.657 17.625 1.00 71.81 134 ALA A O 1
ATOM 1075 N N . GLU A 1 135 ? -14.546 7.485 19.664 1.00 74.81 135 GLU A N 1
ATOM 1076 C CA . GLU A 1 135 ? -13.508 8.524 19.587 1.00 74.81 135 GLU A CA 1
ATOM 1077 C C . GLU A 1 135 ? -12.105 7.933 19.434 1.00 74.81 135 GLU A C 1
ATOM 1079 O O . GLU A 1 135 ? -11.300 8.396 18.615 1.00 74.81 135 GLU A O 1
ATOM 1084 N N . ARG A 1 136 ? -11.809 6.862 20.179 1.00 74.62 136 ARG A N 1
ATOM 1085 C CA . ARG A 1 136 ? -10.545 6.133 20.049 1.00 74.62 136 ARG A CA 1
ATOM 1086 C C . ARG A 1 136 ? -10.396 5.525 18.656 1.00 74.62 136 ARG A C 1
ATOM 1088 O O . ARG A 1 136 ? -9.330 5.660 18.054 1.00 74.62 136 ARG A O 1
ATOM 1095 N N . GLU A 1 137 ? -11.438 4.889 18.127 1.00 75.44 137 GLU A N 1
ATOM 1096 C CA . GLU A 1 137 ? -11.432 4.309 16.777 1.00 75.44 137 GLU A CA 1
ATOM 1097 C C . GLU A 1 137 ? -11.278 5.386 15.686 1.00 75.44 137 GLU A C 1
ATOM 1099 O O . GLU A 1 137 ? -10.519 5.193 14.730 1.00 75.44 137 GLU A O 1
ATOM 1104 N N . ARG A 1 138 ? -11.879 6.571 15.865 1.00 74.25 138 ARG A N 1
ATOM 1105 C CA . ARG A 1 138 ? -11.677 7.744 14.992 1.00 74.25 138 ARG A CA 1
ATOM 1106 C C . ARG A 1 138 ? -10.249 8.247 14.995 1.00 74.25 138 ARG A C 1
ATOM 1108 O O . ARG A 1 138 ? -9.683 8.471 13.926 1.00 74.25 138 ARG A O 1
ATOM 1115 N N . ARG A 1 139 ? -9.650 8.416 16.178 1.00 79.19 139 ARG A N 1
ATOM 1116 C CA . ARG A 1 139 ? -8.253 8.855 16.301 1.00 79.19 139 ARG A CA 1
ATOM 1117 C C . ARG A 1 139 ? -7.319 7.888 15.583 1.00 79.19 139 ARG A C 1
ATOM 1119 O O . ARG A 1 139 ? -6.441 8.324 14.848 1.00 79.19 139 ARG A O 1
ATOM 1126 N N . VAL A 1 140 ? -7.540 6.587 15.760 1.00 74.81 140 VAL A N 1
ATOM 1127 C CA . VAL A 1 140 ? -6.775 5.548 15.062 1.00 74.81 140 VAL A CA 1
ATOM 1128 C C . VAL A 1 140 ? -6.975 5.653 13.546 1.00 74.81 140 VAL A C 1
ATOM 1130 O O . VAL A 1 140 ? -5.993 5.677 12.814 1.00 74.81 140 VAL A O 1
ATOM 1133 N N . THR A 1 141 ? -8.211 5.795 13.065 1.00 75.94 141 THR A N 1
ATOM 1134 C CA . THR A 1 141 ? -8.517 5.933 11.626 1.00 75.94 141 THR A CA 1
ATOM 1135 C C . THR A 1 141 ? -7.864 7.167 11.000 1.00 75.94 141 THR A C 1
ATOM 1137 O O . THR A 1 141 ? -7.310 7.080 9.905 1.00 75.94 141 THR A O 1
ATOM 1140 N N . ARG A 1 142 ? -7.850 8.304 11.710 1.00 77.38 142 ARG A N 1
ATOM 1141 C CA . ARG A 1 142 ? -7.162 9.530 11.272 1.00 77.38 142 ARG A CA 1
ATOM 1142 C C . ARG A 1 142 ? -5.663 9.300 11.090 1.00 77.38 142 ARG A C 1
ATOM 1144 O O . ARG A 1 142 ? -5.107 9.756 10.100 1.00 77.38 142 ARG A O 1
ATOM 1151 N N . ILE A 1 143 ? -5.032 8.566 12.007 1.00 79.50 143 ILE A N 1
ATOM 1152 C CA . ILE A 1 143 ? -3.613 8.203 11.898 1.00 79.50 143 ILE A CA 1
ATOM 1153 C C . ILE A 1 143 ? -3.379 7.339 10.649 1.00 79.50 143 ILE A C 1
ATOM 1155 O O . ILE A 1 143 ? -2.512 7.671 9.850 1.00 79.50 143 ILE A O 1
ATOM 1159 N N . PHE A 1 144 ? -4.186 6.293 10.425 1.00 76.06 144 PHE A N 1
ATOM 1160 C CA . PHE A 1 144 ? -4.085 5.456 9.214 1.00 76.06 144 PHE A CA 1
ATOM 1161 C C . PHE A 1 144 ? -4.256 6.259 7.922 1.00 76.06 144 PHE A C 1
ATOM 1163 O O . PHE A 1 144 ? -3.521 6.049 6.964 1.00 76.06 144 PHE A O 1
ATOM 1170 N N . THR A 1 145 ? -5.188 7.210 7.919 1.00 75.44 145 THR A N 1
ATOM 1171 C CA . THR A 1 145 ? -5.403 8.108 6.779 1.00 75.44 145 THR A CA 1
ATOM 1172 C C . THR A 1 145 ? -4.193 9.016 6.558 1.00 75.44 145 THR A C 1
ATOM 1174 O O . THR A 1 145 ? -3.726 9.139 5.434 1.00 75.44 145 THR A O 1
ATOM 1177 N N . ALA A 1 146 ? -3.628 9.599 7.619 1.00 80.06 146 ALA A N 1
ATOM 1178 C CA . ALA A 1 146 ? -2.428 10.430 7.521 1.00 80.06 146 ALA A CA 1
ATOM 1179 C C . ALA A 1 146 ? -1.229 9.661 6.944 1.00 80.06 146 ALA A C 1
ATOM 1181 O O . ALA A 1 146 ? -0.451 10.220 6.178 1.00 80.06 146 ALA A O 1
ATOM 1182 N N . ILE A 1 147 ? -1.109 8.370 7.252 1.00 79.44 147 ILE A N 1
ATOM 1183 C CA . ILE A 1 147 ? -0.050 7.527 6.690 1.00 79.44 147 ILE A CA 1
ATOM 1184 C C . ILE A 1 147 ? -0.280 7.242 5.206 1.00 79.44 147 ILE A C 1
ATOM 1186 O O . ILE A 1 147 ? 0.675 7.277 4.439 1.00 79.44 147 ILE A O 1
ATOM 1190 N N . LEU A 1 148 ? -1.524 7.019 4.774 1.00 77.88 148 LEU A N 1
ATOM 1191 C CA . LEU A 1 148 ? -1.845 6.902 3.346 1.00 77.88 148 LEU A CA 1
ATOM 1192 C C . LEU A 1 148 ? -1.564 8.205 2.577 1.00 77.88 148 LEU A C 1
ATOM 1194 O O . LEU A 1 148 ? -1.077 8.154 1.445 1.00 77.88 148 LEU A O 1
ATOM 1198 N N . ILE A 1 149 ? -1.814 9.368 3.193 1.00 81.06 149 ILE A N 1
ATOM 1199 C CA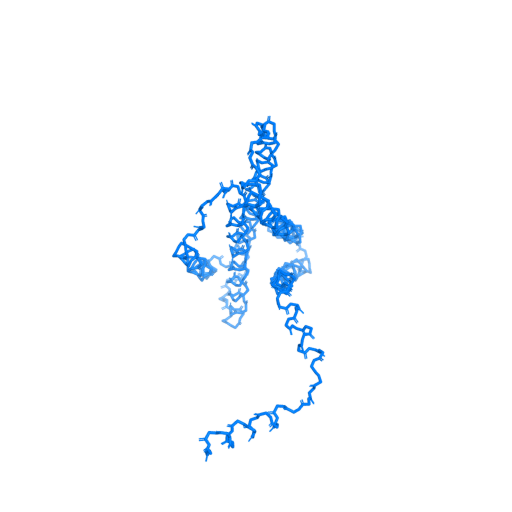 . ILE A 1 149 ? -1.443 10.679 2.632 1.00 81.06 149 ILE A CA 1
ATOM 1200 C C . ILE A 1 149 ? 0.071 10.774 2.488 1.00 81.06 149 ILE A C 1
ATOM 1202 O O . ILE A 1 149 ? 0.564 11.058 1.400 1.00 81.06 149 ILE A O 1
ATOM 1206 N N . PHE A 1 150 ? 0.802 10.509 3.572 1.00 82.12 150 PHE A N 1
ATOM 1207 C CA . PHE A 1 150 ? 2.261 10.530 3.578 1.00 82.12 150 PHE A CA 1
ATOM 1208 C C . PHE A 1 150 ? 2.826 9.601 2.501 1.00 82.12 150 PHE A C 1
ATOM 1210 O O . PHE A 1 150 ? 3.653 10.022 1.699 1.00 82.12 150 PHE A O 1
ATOM 1217 N N . TYR A 1 151 ? 2.297 8.379 2.406 1.00 76.69 151 TYR A N 1
ATOM 1218 C CA . TYR A 1 151 ? 2.656 7.431 1.362 1.00 76.69 151 TYR A CA 1
ATOM 1219 C C . TYR A 1 151 ? 2.443 8.016 -0.039 1.00 76.69 151 TYR A C 1
ATOM 1221 O O . TYR A 1 151 ? 3.334 7.946 -0.881 1.00 76.69 151 TYR A O 1
ATOM 1229 N N . THR A 1 152 ? 1.290 8.632 -0.292 1.00 79.19 152 THR A N 1
ATOM 1230 C CA . THR A 1 152 ? 0.982 9.231 -1.598 1.00 79.19 152 THR A CA 1
ATOM 1231 C C . THR A 1 152 ? 1.953 10.366 -1.935 1.00 79.19 152 THR A C 1
ATOM 1233 O O . THR A 1 152 ? 2.497 10.394 -3.035 1.00 79.19 152 THR A O 1
ATOM 1236 N N . ILE A 1 153 ? 2.234 11.258 -0.981 1.00 82.50 153 ILE A N 1
ATOM 1237 C CA . ILE A 1 153 ? 3.163 12.384 -1.166 1.00 82.50 153 ILE A CA 1
ATOM 1238 C C . ILE A 1 153 ? 4.583 11.880 -1.431 1.00 82.50 153 ILE A C 1
ATOM 1240 O O . ILE A 1 153 ? 5.237 12.365 -2.347 1.00 82.50 153 ILE A O 1
ATOM 1244 N N . CYS A 1 154 ? 5.055 10.884 -0.680 1.00 77.94 154 CYS A N 1
ATOM 1245 C CA . CYS A 1 154 ? 6.397 10.333 -0.861 1.00 77.94 154 CYS A CA 1
ATOM 1246 C C . CYS A 1 154 ? 6.570 9.601 -2.196 1.0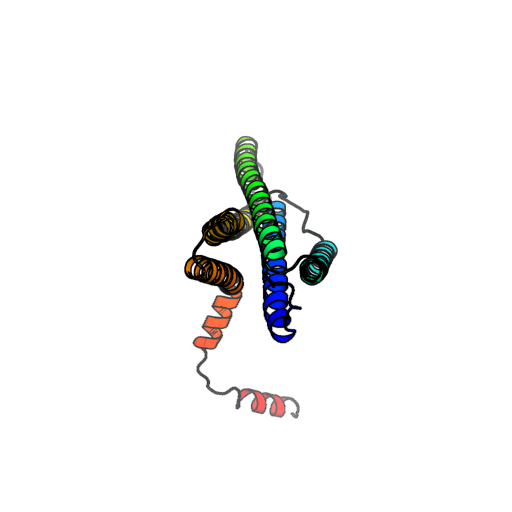0 77.94 154 CYS A C 1
ATOM 1248 O O . CYS A 1 154 ? 7.680 9.564 -2.717 1.00 77.94 154 CYS A O 1
ATOM 1250 N N . ASN A 1 155 ? 5.504 9.034 -2.766 1.00 75.38 155 ASN A N 1
ATOM 1251 C CA . ASN A 1 155 ? 5.571 8.325 -4.049 1.00 75.38 155 ASN A CA 1
ATOM 1252 C C . ASN A 1 155 ? 5.294 9.222 -5.263 1.00 75.38 155 ASN A C 1
ATOM 1254 O O . ASN A 1 155 ? 5.650 8.853 -6.381 1.00 75.38 155 ASN A O 1
ATOM 1258 N N . LEU A 1 156 ? 4.707 10.406 -5.066 1.00 78.88 156 LEU A N 1
ATOM 1259 C CA . LEU A 1 156 ? 4.409 11.341 -6.150 1.00 78.88 156 LEU A CA 1
ATOM 1260 C C . LEU A 1 156 ? 5.662 11.774 -6.944 1.00 78.88 156 LEU A C 1
ATOM 1262 O O . LEU A 1 156 ? 5.595 11.745 -8.172 1.00 78.88 156 LEU A O 1
ATOM 1266 N N . PRO A 1 157 ? 6.817 12.103 -6.326 1.00 76.56 157 PRO A N 1
ATOM 1267 C CA . PRO A 1 157 ? 8.035 12.410 -7.075 1.00 76.56 157 PRO A CA 1
ATOM 1268 C C . PRO A 1 157 ? 8.464 11.243 -7.962 1.00 76.56 157 PRO A C 1
ATOM 1270 O O . PRO A 1 157 ? 8.713 11.424 -9.150 1.00 76.56 157 PRO A O 1
ATOM 1273 N N . ALA A 1 158 ? 8.478 10.029 -7.408 1.00 73.31 158 ALA A N 1
ATOM 1274 C CA . ALA A 1 158 ? 8.873 8.830 -8.135 1.00 73.31 158 ALA A CA 1
ATOM 1275 C C . ALA A 1 158 ? 7.969 8.565 -9.353 1.00 73.31 158 ALA A C 1
ATOM 1277 O O . ALA A 1 158 ? 8.452 8.163 -10.411 1.00 73.31 158 ALA A O 1
ATOM 1278 N N . PHE A 1 159 ? 6.674 8.867 -9.237 1.00 74.12 159 PHE A N 1
ATOM 1279 C CA . PHE A 1 159 ? 5.739 8.812 -10.356 1.00 74.12 159 PHE A CA 1
ATOM 1280 C C . PHE A 1 159 ? 6.062 9.811 -11.465 1.00 74.12 159 PHE A C 1
ATOM 1282 O O . PHE A 1 159 ? 6.122 9.433 -12.634 1.00 74.12 159 PHE A O 1
ATOM 1289 N N . VAL A 1 160 ? 6.291 11.075 -11.097 1.00 79.38 160 VAL A N 1
ATOM 1290 C CA . VAL A 1 160 ? 6.644 12.132 -12.053 1.00 79.38 160 VAL A CA 1
ATOM 1291 C C . VAL A 1 160 ? 7.918 11.747 -12.804 1.00 79.38 160 VAL A C 1
ATOM 1293 O O . VAL A 1 160 ? 7.953 11.825 -14.028 1.00 79.38 160 VAL A O 1
ATOM 1296 N N . PHE A 1 161 ? 8.933 11.240 -12.102 1.00 73.44 161 PHE A N 1
ATOM 1297 C CA . PHE A 1 161 ? 10.181 10.803 -12.726 1.00 73.44 161 PHE A CA 1
ATOM 1298 C C . PHE A 1 161 ? 10.006 9.597 -13.660 1.00 73.44 161 PHE A C 1
ATOM 1300 O O . PHE A 1 161 ? 10.556 9.604 -14.760 1.00 73.44 161 PHE A O 1
ATOM 1307 N N . ILE A 1 162 ? 9.207 8.595 -13.278 1.00 70.56 162 ILE A N 1
ATOM 1308 C CA . ILE A 1 162 ? 8.857 7.456 -14.147 1.00 70.56 162 ILE A CA 1
ATOM 1309 C C . ILE A 1 162 ? 8.177 7.919 -15.440 1.00 70.56 162 ILE A C 1
ATOM 1311 O O . ILE A 1 162 ? 8.449 7.372 -16.514 1.00 70.56 162 ILE A O 1
ATOM 1315 N N . PHE A 1 163 ? 7.288 8.908 -15.336 1.00 75.38 163 PHE A N 1
ATOM 1316 C CA . PHE A 1 163 ? 6.585 9.477 -16.479 1.00 75.38 163 PHE A CA 1
ATOM 1317 C C . PHE A 1 163 ? 7.567 10.215 -17.393 1.00 75.38 163 PHE A C 1
ATOM 1319 O O . PHE A 1 163 ? 7.641 9.919 -18.582 1.00 75.38 163 PHE A O 1
ATOM 1326 N N . VAL A 1 164 ?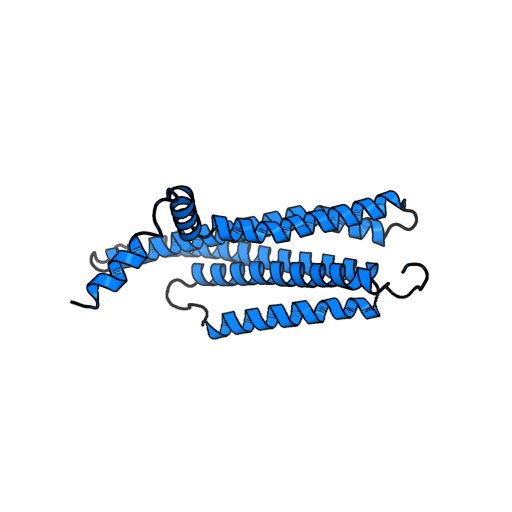 8.408 11.090 -16.834 1.00 75.06 164 VAL A N 1
ATOM 1327 C CA . VAL A 1 164 ? 9.439 11.807 -17.601 1.00 75.06 164 VAL A CA 1
ATOM 1328 C C . VAL A 1 164 ? 10.370 10.830 -18.323 1.00 75.06 164 VAL A C 1
ATOM 1330 O O . VAL A 1 164 ? 10.604 10.998 -19.512 1.00 75.06 164 VAL A O 1
ATOM 1333 N N . VAL A 1 165 ? 10.844 9.770 -17.664 1.00 70.06 165 VAL A N 1
ATOM 1334 C CA . VAL A 1 165 ? 11.736 8.778 -18.294 1.00 70.06 165 VAL A CA 1
ATOM 1335 C C . VAL A 1 165 ? 11.050 7.982 -19.410 1.00 70.06 165 VAL A C 1
ATOM 1337 O O . VAL A 1 165 ? 11.710 7.648 -20.388 1.00 70.06 165 VAL A O 1
ATOM 1340 N N . ASN A 1 166 ? 9.749 7.687 -19.308 1.00 70.12 166 ASN A N 1
ATOM 1341 C CA . ASN A 1 166 ? 9.034 6.949 -20.360 1.00 70.12 166 ASN A CA 1
ATOM 1342 C C . ASN A 1 166 ? 8.709 7.799 -21.595 1.00 70.12 166 ASN A C 1
ATOM 1344 O O . ASN A 1 166 ? 8.705 7.270 -22.703 1.00 70.12 166 ASN A O 1
ATOM 1348 N N . PHE A 1 167 ? 8.419 9.090 -21.419 1.00 72.81 167 PHE A N 1
ATOM 1349 C CA . PHE A 1 167 ? 8.026 9.982 -22.520 1.00 72.81 167 PHE A CA 1
ATOM 1350 C C . PHE A 1 167 ? 9.196 10.775 -23.118 1.00 72.81 167 PHE A C 1
ATOM 1352 O O . PHE A 1 167 ? 9.049 11.396 -24.168 1.00 72.81 167 PHE A O 1
ATOM 1359 N N . CYS A 1 168 ? 10.361 10.761 -22.475 1.00 73.00 168 CYS A N 1
ATOM 1360 C CA . CYS A 1 168 ? 11.543 11.459 -22.955 1.00 73.00 168 CYS A CA 1
ATOM 1361 C C . CYS A 1 168 ? 12.323 10.609 -23.965 1.00 73.00 168 CYS A C 1
ATOM 1363 O O . CYS A 1 168 ? 12.920 9.594 -23.613 1.00 73.00 168 CYS A O 1
ATOM 1365 N N . SER A 1 169 ? 12.376 11.061 -25.218 1.00 65.31 169 SER A N 1
ATOM 1366 C CA . SER A 1 169 ? 13.146 10.416 -26.290 1.00 65.31 169 SER A CA 1
ATOM 1367 C C . SER A 1 169 ? 14.663 10.636 -26.185 1.00 65.31 169 SER A C 1
ATOM 1369 O O . SER A 1 169 ? 15.425 9.870 -26.766 1.00 65.31 169 SER A O 1
ATOM 1371 N N . SER A 1 170 ? 15.104 11.659 -25.439 1.00 69.75 170 SER A N 1
ATOM 1372 C CA . SER A 1 170 ? 16.507 12.106 -25.372 1.00 69.75 170 SER A CA 1
ATOM 1373 C C . SER A 1 170 ? 16.944 12.452 -23.941 1.00 69.75 170 SER A C 1
ATOM 1375 O O . SER A 1 170 ? 17.431 13.550 -23.677 1.00 69.75 170 SER A O 1
ATOM 1377 N N . CYS A 1 171 ? 16.739 11.542 -22.986 1.00 73.94 171 CYS A N 1
ATOM 1378 C CA . CYS A 1 171 ? 17.158 11.744 -21.595 1.00 73.94 171 CYS A CA 1
ATOM 1379 C C . CYS A 1 171 ? 18.537 11.132 -21.305 1.00 73.94 171 CYS A C 1
ATOM 1381 O O . CYS A 1 171 ? 18.874 10.059 -21.800 1.00 73.94 171 CYS A O 1
ATOM 1383 N N . SER A 1 172 ? 19.337 11.805 -20.469 1.00 77.50 172 SER A N 1
ATOM 1384 C CA . SER A 1 172 ? 20.657 11.316 -20.042 1.00 77.50 172 SER A CA 1
ATOM 1385 C C . SER A 1 172 ? 20.543 10.038 -19.202 1.00 77.50 172 SER A C 1
ATOM 1387 O O . SER A 1 172 ? 19.692 9.953 -18.312 1.00 77.50 172 SER A O 1
ATOM 1389 N N . CYS A 1 173 ? 21.453 9.077 -19.408 1.00 70.94 173 CYS A N 1
ATOM 1390 C CA . CYS A 1 173 ? 21.545 7.854 -18.598 1.00 70.94 173 CYS A CA 1
ATOM 1391 C C . CYS A 1 173 ? 21.608 8.144 -17.090 1.00 70.94 173 CYS A C 1
ATOM 1393 O O . CYS A 1 173 ? 21.019 7.411 -16.299 1.00 70.94 173 CYS A O 1
ATOM 1395 N N . ILE A 1 174 ? 22.262 9.236 -16.683 1.00 75.38 174 ILE A N 1
ATOM 1396 C CA . ILE A 1 174 ? 22.374 9.641 -15.273 1.00 75.38 174 ILE A CA 1
ATOM 1397 C C . ILE A 1 174 ? 20.988 9.917 -14.678 1.00 75.38 174 ILE A C 1
ATOM 1399 O O . ILE A 1 174 ? 20.684 9.459 -13.581 1.00 75.38 174 ILE A O 1
ATOM 1403 N N . PHE A 1 175 ? 20.120 10.605 -15.421 1.00 70.38 175 PHE A N 1
ATOM 1404 C CA . PHE A 1 175 ? 18.765 10.926 -14.974 1.00 70.38 175 PHE A CA 1
ATOM 1405 C C . PHE A 1 175 ? 17.910 9.662 -14.799 1.00 70.38 175 PHE A C 1
ATOM 1407 O O . PHE A 1 175 ? 17.176 9.532 -13.820 1.00 70.38 175 PHE A O 1
ATOM 1414 N N . ILE A 1 176 ? 18.067 8.688 -15.700 1.00 69.19 176 ILE A N 1
ATOM 1415 C CA . ILE A 1 176 ? 17.391 7.387 -15.615 1.00 69.19 176 ILE A CA 1
ATOM 1416 C C . ILE A 1 176 ? 17.848 6.628 -14.362 1.00 69.19 176 ILE A C 1
ATOM 1418 O O . ILE A 1 176 ? 17.014 6.106 -13.621 1.00 69.19 176 ILE A O 1
ATOM 1422 N N . HIS A 1 177 ? 19.150 6.606 -14.070 1.00 72.62 177 HIS A N 1
ATOM 1423 C CA . HIS A 1 177 ? 19.670 5.956 -12.865 1.00 72.62 177 HIS A CA 1
ATOM 1424 C C . HIS A 1 177 ? 19.171 6.623 -11.577 1.00 72.62 177 HIS A C 1
ATOM 1426 O O . HIS A 1 177 ? 18.622 5.934 -10.719 1.00 72.62 177 HIS A O 1
ATOM 1432 N N . TRP A 1 178 ? 19.243 7.953 -11.486 1.00 72.25 178 TRP A N 1
ATOM 1433 C CA . TRP A 1 178 ? 18.731 8.701 -10.333 1.00 72.25 178 TRP A CA 1
ATOM 1434 C C . TRP A 1 178 ? 17.227 8.512 -10.124 1.00 72.25 178 TRP A C 1
ATOM 1436 O O . TRP A 1 178 ? 16.780 8.358 -8.989 1.00 72.25 178 TRP A O 1
ATOM 1446 N N . SER A 1 179 ? 16.440 8.468 -11.204 1.00 67.81 179 SER A N 1
ATOM 1447 C CA . SER A 1 179 ? 14.993 8.234 -11.114 1.00 67.81 179 SER A CA 1
ATOM 1448 C C . SER A 1 179 ? 14.656 6.877 -10.492 1.00 67.81 179 SER A C 1
ATOM 1450 O O . SER A 1 179 ? 13.753 6.774 -9.660 1.00 67.81 179 SER A O 1
ATOM 1452 N N . ARG A 1 180 ? 15.415 5.838 -10.856 1.00 68.19 180 ARG A N 1
ATOM 1453 C CA . ARG A 1 180 ? 15.251 4.479 -10.342 1.00 68.19 180 ARG A CA 1
ATOM 1454 C C . ARG A 1 180 ? 15.663 4.388 -8.879 1.00 68.19 180 ARG A C 1
ATOM 1456 O O . ARG A 1 180 ? 14.958 3.758 -8.094 1.00 68.19 180 ARG A O 1
ATOM 1463 N N . ASP A 1 181 ? 16.767 5.026 -8.514 1.00 77.12 181 ASP A N 1
ATOM 1464 C CA . ASP A 1 181 ? 17.261 5.011 -7.139 1.00 77.12 181 ASP A CA 1
ATOM 1465 C C . ASP A 1 181 ? 16.311 5.786 -6.217 1.00 77.12 181 ASP A C 1
ATOM 1467 O O . ASP A 1 181 ? 15.997 5.318 -5.124 1.00 77.12 181 ASP A O 1
ATOM 1471 N N . LEU A 1 182 ? 15.747 6.904 -6.687 1.00 72.31 182 LEU A N 1
ATOM 1472 C CA . LEU A 1 182 ? 14.727 7.648 -5.953 1.00 72.31 182 LEU A CA 1
ATOM 1473 C C . LEU A 1 182 ? 13.425 6.847 -5.807 1.00 72.31 182 LEU A C 1
ATOM 1475 O O . LEU A 1 182 ? 12.858 6.809 -4.719 1.00 72.31 182 LEU A O 1
ATOM 1479 N N . LEU A 1 183 ? 12.973 6.160 -6.861 1.00 72.12 183 LEU A N 1
ATOM 1480 C CA . LEU A 1 183 ? 11.822 5.251 -6.798 1.00 72.12 183 LEU A CA 1
ATOM 1481 C C . LEU A 1 183 ? 12.039 4.140 -5.764 1.00 72.12 183 LEU A C 1
ATOM 1483 O O . LEU A 1 183 ? 11.151 3.866 -4.953 1.00 72.12 183 LEU A O 1
ATOM 1487 N N . LEU A 1 184 ? 13.221 3.520 -5.776 1.00 72.25 184 LEU A N 1
ATOM 1488 C CA . LEU A 1 184 ? 13.599 2.490 -4.816 1.00 72.25 184 LEU A CA 1
ATOM 1489 C C . LEU A 1 184 ? 13.602 3.048 -3.388 1.00 72.25 184 LEU A C 1
ATOM 1491 O O . LEU A 1 184 ? 13.057 2.420 -2.485 1.00 72.25 184 LEU A O 1
ATOM 1495 N N . LEU A 1 185 ? 14.149 4.247 -3.185 1.00 78.81 185 LEU A N 1
ATOM 1496 C CA . LEU A 1 185 ? 14.231 4.901 -1.880 1.00 78.81 185 LEU A CA 1
ATOM 1497 C C . LEU A 1 185 ? 12.840 5.277 -1.344 1.00 78.81 185 LEU A C 1
ATOM 1499 O O . LEU A 1 185 ? 12.522 4.967 -0.196 1.00 78.81 185 LEU A O 1
ATOM 1503 N N . CYS A 1 186 ? 11.964 5.842 -2.180 1.00 73.44 186 CYS A N 1
ATOM 1504 C CA . CYS A 1 186 ? 10.570 6.136 -1.829 1.00 73.44 186 CYS A CA 1
ATOM 1505 C C . CYS A 1 186 ? 9.795 4.873 -1.423 1.00 73.44 186 CYS A C 1
ATOM 1507 O O . CYS A 1 186 ? 9.032 4.875 -0.453 1.00 73.44 186 CYS A O 1
ATOM 1509 N N . ALA A 1 187 ? 10.024 3.766 -2.124 1.00 70.62 187 ALA A N 1
ATOM 1510 C CA . ALA A 1 187 ? 9.408 2.488 -1.801 1.00 70.62 187 ALA A CA 1
ATOM 1511 C C . ALA A 1 187 ? 10.025 1.812 -0.560 1.00 70.62 187 ALA A C 1
ATOM 1513 O O . ALA A 1 187 ? 9.311 1.173 0.213 1.00 70.62 187 ALA A O 1
ATOM 1514 N N . LEU A 1 188 ? 11.316 2.000 -0.285 1.00 74.50 188 LEU A N 1
ATOM 1515 C CA . LEU A 1 188 ? 11.930 1.565 0.975 1.00 74.50 188 LEU A CA 1
ATOM 1516 C C . LEU A 1 188 ? 11.357 2.328 2.176 1.00 74.50 188 LEU A C 1
ATOM 1518 O O . LEU A 1 188 ? 11.083 1.720 3.212 1.00 74.50 188 LEU A O 1
ATOM 1522 N N . VAL A 1 189 ? 11.102 3.632 2.025 1.00 75.44 189 VAL A N 1
ATOM 1523 C CA . VAL A 1 189 ? 10.424 4.459 3.039 1.00 75.44 189 VAL A CA 1
ATOM 1524 C C . VAL A 1 189 ? 8.997 3.963 3.308 1.00 75.44 189 VAL A C 1
ATOM 1526 O O . VAL A 1 189 ? 8.538 3.985 4.448 1.00 75.44 189 VAL A O 1
ATOM 1529 N N . ASN A 1 190 ? 8.300 3.441 2.296 1.00 70.94 190 ASN A N 1
ATOM 1530 C CA . ASN A 1 190 ? 7.009 2.772 2.489 1.00 70.94 190 ASN A CA 1
ATOM 1531 C C . ASN A 1 190 ? 7.136 1.501 3.338 1.00 70.94 190 ASN A C 1
ATOM 1533 O O . ASN A 1 190 ? 6.403 1.315 4.311 1.00 70.94 190 ASN A O 1
ATOM 1537 N N . CYS A 1 191 ? 8.095 0.640 3.002 1.00 71.56 191 CYS A N 1
ATOM 1538 C CA . CYS A 1 191 ? 8.308 -0.610 3.722 1.00 71.56 191 CYS A CA 1
ATOM 1539 C C . CYS A 1 191 ? 8.713 -0.379 5.187 1.00 71.56 191 CYS A C 1
ATOM 1541 O O . CYS A 1 191 ? 8.181 -1.049 6.074 1.00 71.56 191 CYS A O 1
ATOM 1543 N N . SER A 1 192 ? 9.596 0.589 5.460 1.00 71.81 192 SER A N 1
ATOM 1544 C CA . SER A 1 192 ? 9.982 0.964 6.829 1.00 71.81 192 SER A CA 1
ATOM 1545 C C . SER A 1 192 ? 8.838 1.650 7.576 1.00 71.81 192 SER A C 1
ATOM 1547 O O . SER A 1 192 ? 8.624 1.379 8.761 1.00 71.81 192 SER A O 1
ATOM 1549 N N . GLY A 1 193 ? 8.027 2.443 6.869 1.00 68.25 193 GLY A N 1
ATOM 1550 C CA . GLY A 1 193 ? 6.813 3.068 7.384 1.00 68.25 193 GLY A CA 1
ATOM 1551 C C . GLY A 1 193 ? 5.900 2.081 8.106 1.00 68.25 193 GLY A C 1
ATOM 1552 O O . GLY A 1 193 ? 5.390 2.422 9.169 1.00 68.25 193 GLY A O 1
ATOM 1553 N N . ASN A 1 194 ? 5.777 0.838 7.619 1.00 66.75 194 ASN A N 1
ATOM 1554 C CA . ASN A 1 194 ? 5.007 -0.231 8.271 1.00 66.75 194 ASN A CA 1
ATOM 1555 C C . ASN A 1 194 ? 5.514 -0.593 9.668 1.00 66.75 194 ASN A C 1
ATOM 1557 O O . ASN A 1 194 ? 4.714 -0.792 10.580 1.00 66.75 194 ASN A O 1
ATOM 1561 N N . GLN A 1 195 ? 6.830 -0.686 9.854 1.00 68.75 195 GLN A N 1
ATOM 1562 C CA . GLN A 1 195 ? 7.431 -1.047 11.139 1.00 68.75 195 GLN A CA 1
ATOM 1563 C C . GLN A 1 195 ? 7.220 0.065 12.170 1.00 68.75 195 GLN A C 1
ATOM 1565 O O . GLN A 1 195 ? 6.775 -0.202 13.290 1.00 68.75 195 GLN A O 1
ATOM 1570 N N . PHE A 1 196 ? 7.425 1.322 11.763 1.00 63.66 196 PHE A N 1
ATOM 1571 C CA . PHE A 1 196 ? 7.114 2.490 12.590 1.00 63.66 196 PHE A CA 1
ATOM 1572 C C . PHE A 1 196 ? 5.618 2.572 12.911 1.00 63.66 196 PHE A C 1
ATOM 1574 O O . PHE A 1 196 ? 5.237 2.869 14.043 1.00 63.66 196 PHE A O 1
ATOM 1581 N N . LEU A 1 197 ? 4.763 2.223 11.950 1.00 62.25 197 LEU A N 1
ATOM 1582 C CA . LEU A 1 197 ? 3.317 2.122 12.113 1.00 62.25 197 LEU A CA 1
ATOM 1583 C C . LEU A 1 197 ? 2.927 1.141 13.218 1.00 62.25 197 LEU A C 1
ATOM 1585 O O . LEU A 1 197 ? 2.115 1.482 14.076 1.00 62.25 197 LEU A O 1
ATOM 1589 N N . TYR A 1 198 ? 3.484 -0.072 13.211 1.00 58.72 198 TYR A N 1
ATOM 1590 C CA . TYR A 1 198 ? 3.182 -1.088 14.220 1.00 58.72 198 TYR A CA 1
ATOM 1591 C C . TYR A 1 198 ? 3.721 -0.699 15.599 1.00 58.72 198 TYR A C 1
ATOM 1593 O O . TYR A 1 198 ? 2.984 -0.803 16.586 1.00 58.72 198 TYR A O 1
ATOM 1601 N N . ALA A 1 199 ? 4.944 -0.165 15.658 1.00 61.19 199 ALA A N 1
ATOM 1602 C CA . ALA A 1 199 ? 5.562 0.318 16.891 1.00 61.19 199 ALA A CA 1
ATOM 1603 C C . ALA A 1 199 ? 4.787 1.495 17.518 1.00 61.19 199 ALA A C 1
ATOM 1605 O O . ALA A 1 199 ? 4.613 1.546 18.737 1.00 61.19 199 ALA A O 1
ATOM 1606 N N . TRP A 1 200 ? 4.262 2.407 16.692 1.00 60.94 200 TRP A N 1
ATOM 1607 C CA . TRP A 1 200 ? 3.483 3.572 17.130 1.00 60.94 200 TRP A CA 1
ATOM 1608 C C . TRP A 1 200 ? 2.016 3.237 17.451 1.00 60.94 200 TRP A C 1
ATOM 1610 O O . TRP A 1 200 ? 1.421 3.795 18.376 1.00 60.94 200 TRP A O 1
ATOM 1620 N N . ARG A 1 201 ? 1.402 2.304 16.708 1.00 58.62 201 ARG A N 1
ATOM 1621 C CA . ARG A 1 201 ? -0.004 1.882 16.875 1.00 58.62 201 ARG A CA 1
ATOM 1622 C C . ARG A 1 201 ? -0.248 1.174 18.204 1.00 58.62 201 ARG A C 1
ATOM 1624 O O . ARG A 1 201 ? -1.324 1.320 18.791 1.00 58.62 201 ARG A O 1
ATOM 1631 N N . MET A 1 202 ? 0.707 0.374 18.668 1.00 56.53 202 MET A N 1
ATOM 1632 C CA . MET A 1 202 ? 0.539 -0.446 19.861 1.00 56.53 202 MET A CA 1
ATOM 1633 C C . MET A 1 202 ? 1.200 0.210 21.069 1.00 56.53 202 MET A C 1
ATOM 1635 O O . MET A 1 202 ? 2.338 -0.087 21.402 1.00 56.53 202 MET A O 1
ATOM 1639 N N . LYS A 1 203 ? 0.431 1.004 21.827 1.00 58.78 203 LYS A N 1
ATOM 1640 C CA . LYS A 1 203 ? 0.847 1.419 23.182 1.00 58.78 203 LYS A CA 1
ATOM 1641 C C . LYS A 1 203 ? 1.216 0.220 24.069 1.00 58.78 203 LYS A C 1
ATOM 1643 O O . LYS A 1 203 ? 2.012 0.379 24.982 1.00 58.78 203 LYS A O 1
ATOM 1648 N N . SER A 1 204 ? 0.651 -0.966 23.807 1.00 58.47 204 SER A N 1
ATOM 1649 C CA . SER A 1 204 ? 1.045 -2.228 24.448 1.00 58.47 204 SER A CA 1
ATOM 1650 C C . SER A 1 204 ? 2.452 -2.674 24.053 1.00 58.47 204 SER A C 1
ATOM 1652 O O . SER A 1 204 ? 3.187 -3.130 24.916 1.00 58.47 204 SER A O 1
ATOM 1654 N N . PHE A 1 205 ? 2.847 -2.488 22.791 1.00 63.38 205 PHE A N 1
ATOM 1655 C CA . PHE A 1 205 ? 4.197 -2.765 22.307 1.00 63.38 205 PHE A CA 1
ATOM 1656 C C . PHE A 1 205 ? 5.190 -1.750 22.867 1.00 63.38 205 PHE A C 1
ATOM 1658 O O . PHE A 1 205 ? 6.209 -2.146 23.406 1.00 63.38 205 PHE A O 1
ATOM 1665 N N . THR A 1 206 ? 4.865 -0.452 22.871 1.00 66.19 206 THR A N 1
ATOM 1666 C CA . THR A 1 206 ? 5.711 0.573 23.510 1.00 66.19 206 THR A CA 1
ATOM 1667 C C . THR A 1 206 ? 5.840 0.351 25.020 1.00 66.19 206 THR A C 1
ATOM 1669 O O . THR A 1 206 ? 6.899 0.590 25.590 1.00 66.19 206 THR A O 1
ATOM 1672 N N . ARG A 1 207 ? 4.772 -0.117 25.682 1.00 67.56 207 ARG A N 1
ATOM 1673 C CA . ARG A 1 207 ? 4.776 -0.451 27.114 1.00 67.56 207 ARG A CA 1
ATOM 1674 C C . ARG A 1 207 ? 5.590 -1.720 27.393 1.00 67.56 207 ARG A C 1
ATOM 1676 O O . ARG A 1 207 ? 6.353 -1.714 28.348 1.00 67.56 207 ARG A O 1
ATOM 1683 N N . ALA A 1 208 ? 5.490 -2.749 26.551 1.00 71.25 208 ALA A N 1
ATOM 1684 C CA . ALA A 1 208 ? 6.321 -3.951 26.635 1.00 71.25 208 ALA A CA 1
ATOM 1685 C C . ALA A 1 208 ? 7.796 -3.650 26.326 1.00 71.25 208 ALA A C 1
ATOM 1687 O O . ALA A 1 208 ? 8.669 -4.093 27.055 1.00 71.25 208 ALA A O 1
ATOM 1688 N N . PHE A 1 209 ? 8.075 -2.827 25.316 1.00 74.50 209 PHE A N 1
ATOM 1689 C CA . PHE A 1 209 ? 9.423 -2.394 24.955 1.00 74.50 209 PHE A CA 1
ATOM 1690 C C . PHE A 1 209 ? 10.058 -1.541 26.056 1.00 74.50 209 PHE A C 1
ATOM 1692 O O . PHE A 1 209 ? 11.197 -1.784 26.427 1.00 74.50 209 PHE A O 1
ATOM 1699 N N . ARG A 1 210 ? 9.310 -0.604 26.662 1.00 72.62 210 ARG A N 1
ATOM 1700 C CA . ARG A 1 210 ? 9.762 0.080 27.886 1.00 72.62 210 ARG A CA 1
ATOM 1701 C C . ARG A 1 210 ? 10.015 -0.903 29.018 1.00 72.62 210 ARG A C 1
ATOM 1703 O O . ARG A 1 210 ? 11.006 -0.750 29.707 1.00 72.62 210 ARG A O 1
ATOM 1710 N N . SER A 1 211 ? 9.143 -1.890 29.212 1.00 73.75 211 SER A N 1
ATOM 1711 C CA . SER A 1 211 ? 9.341 -2.906 30.247 1.00 73.75 211 SER A CA 1
ATOM 1712 C C . SER A 1 211 ? 10.589 -3.756 29.999 1.00 73.75 211 SER A C 1
ATOM 1714 O O . SER A 1 211 ? 11.243 -4.118 30.960 1.00 73.75 211 SER A O 1
ATOM 1716 N N . LEU A 1 212 ? 10.924 -4.044 28.738 1.00 75.88 212 LEU A N 1
ATOM 1717 C CA . LEU A 1 212 ? 12.127 -4.772 28.320 1.00 75.88 212 LEU A CA 1
ATOM 1718 C C . LEU A 1 212 ? 13.399 -3.929 28.470 1.00 75.88 212 LEU A C 1
ATOM 1720 O O . LEU A 1 212 ? 14.407 -4.431 28.939 1.00 75.88 212 LEU A O 1
ATOM 1724 N N . VAL A 1 213 ? 13.349 -2.648 28.099 1.00 79.88 213 VAL A N 1
ATOM 1725 C CA . VAL A 1 213 ? 14.487 -1.714 28.202 1.00 79.88 213 VAL A CA 1
ATOM 1726 C C . VAL A 1 213 ? 14.739 -1.268 29.646 1.00 79.88 213 VAL A C 1
ATOM 1728 O O . VAL A 1 213 ? 15.872 -0.969 30.005 1.00 79.88 213 VAL A O 1
ATOM 1731 N N . HIS A 1 214 ? 13.697 -1.216 30.479 1.00 71.56 214 HIS A N 1
ATOM 1732 C CA . HIS A 1 214 ? 13.803 -0.909 31.907 1.00 71.56 214 HIS A CA 1
ATOM 1733 C C . HIS A 1 214 ? 13.918 -2.155 32.791 1.00 71.56 214 HIS A C 1
ATOM 1735 O O . HIS A 1 214 ? 13.993 -1.995 34.007 1.00 71.56 214 HIS A O 1
ATOM 1741 N N . LEU A 1 215 ? 13.929 -3.367 32.223 1.00 62.06 215 LEU A N 1
ATOM 1742 C CA . LEU A 1 215 ? 14.311 -4.557 32.974 1.00 62.06 215 LEU A CA 1
ATOM 1743 C C . LEU A 1 215 ? 15.840 -4.530 33.112 1.00 62.06 215 LEU A C 1
ATOM 1745 O O . LEU A 1 215 ? 16.534 -4.607 32.095 1.00 62.06 215 LEU A O 1
ATOM 1749 N N . PRO A 1 216 ? 16.395 -4.429 34.329 1.00 54.62 216 PRO A N 1
ATOM 1750 C CA . PRO A 1 216 ? 17.776 -4.820 34.532 1.00 54.62 216 PRO A CA 1
ATOM 1751 C C . PRO A 1 216 ? 17.862 -6.297 34.142 1.00 54.62 216 PRO A C 1
ATOM 1753 O O . PRO A 1 216 ? 17.021 -7.094 34.562 1.00 54.62 216 PRO A O 1
ATOM 1756 N N . LEU A 1 217 ? 18.845 -6.663 33.319 1.00 54.81 217 LEU A N 1
ATOM 1757 C CA . LEU A 1 217 ? 19.250 -8.056 33.135 1.00 54.81 217 LEU A CA 1
ATOM 1758 C C . LEU A 1 217 ? 19.789 -8.558 34.478 1.00 54.81 217 LEU A C 1
ATOM 1760 O O . LEU A 1 217 ? 20.991 -8.570 34.724 1.00 54.81 217 LEU A O 1
ATOM 1764 N N . THR A 1 218 ? 18.899 -8.885 35.398 1.00 51.56 218 THR A N 1
ATOM 1765 C CA . THR A 1 218 ? 19.247 -9.485 36.675 1.00 51.56 218 THR A CA 1
ATOM 1766 C C . THR A 1 218 ? 18.245 -10.602 36.911 1.00 51.56 218 THR A C 1
ATOM 1768 O O . THR A 1 218 ? 17.066 -10.366 37.157 1.00 51.56 218 THR A O 1
ATOM 1771 N N . ASP A 1 219 ? 18.767 -11.820 36.765 1.00 48.53 219 ASP A N 1
ATOM 1772 C CA . ASP A 1 219 ? 18.256 -13.062 37.339 1.00 48.53 219 ASP A CA 1
ATOM 1773 C C . ASP A 1 219 ? 17.043 -13.781 36.715 1.00 48.53 219 ASP A C 1
ATOM 1775 O O . ASP A 1 219 ? 16.204 -14.332 37.421 1.00 48.53 219 ASP A O 1
ATOM 1779 N N . GLU A 1 220 ? 17.031 -13.987 35.393 1.00 50.06 220 GLU A N 1
ATOM 1780 C CA . GLU A 1 220 ? 16.280 -15.129 34.814 1.00 50.06 220 GLU A CA 1
ATOM 1781 C C . GLU A 1 220 ? 16.875 -16.497 35.234 1.00 50.06 220 GLU A C 1
ATOM 1783 O O . GLU A 1 220 ? 16.202 -17.523 35.159 1.00 50.06 220 GLU A O 1
ATOM 1788 N N . ALA A 1 221 ? 18.113 -16.530 35.749 1.00 46.62 221 ALA A N 1
ATOM 1789 C CA . ALA A 1 221 ? 18.741 -17.756 36.245 1.00 46.62 221 ALA A CA 1
ATOM 1790 C C . ALA A 1 221 ? 18.242 -18.199 37.640 1.00 46.62 221 ALA A C 1
ATOM 1792 O O . ALA A 1 221 ? 18.313 -19.386 37.950 1.00 46.62 221 ALA A O 1
ATOM 1793 N N . SER A 1 222 ? 17.698 -17.299 38.474 1.00 41.66 222 SER A N 1
ATOM 1794 C CA . SER A 1 222 ? 17.263 -17.645 39.844 1.00 41.66 222 SER A CA 1
ATOM 1795 C C . SER A 1 222 ? 15.770 -17.999 39.955 1.00 41.66 222 SER A C 1
ATOM 1797 O O . SER A 1 222 ? 15.363 -18.735 40.862 1.00 41.66 222 SER A O 1
ATOM 1799 N N . VAL A 1 223 ? 14.944 -17.552 39.000 1.00 50.50 223 VAL A N 1
ATOM 1800 C CA . VAL A 1 223 ? 13.492 -17.820 38.983 1.00 50.50 223 VAL A CA 1
ATOM 1801 C C . VAL A 1 223 ? 13.170 -19.238 38.492 1.00 50.50 223 VAL A C 1
ATOM 1803 O O . VAL A 1 223 ? 12.176 -19.830 38.914 1.00 50.50 223 VAL A O 1
ATOM 1806 N N . ILE A 1 224 ? 14.025 -19.838 37.656 1.00 49.38 224 ILE A N 1
ATOM 1807 C CA . ILE A 1 224 ? 13.837 -21.228 37.202 1.00 49.38 224 ILE A CA 1
ATOM 1808 C C . ILE A 1 224 ? 14.153 -22.217 38.339 1.00 49.38 224 ILE A C 1
ATOM 1810 O O . ILE A 1 224 ? 13.430 -23.194 38.529 1.00 49.38 224 ILE A O 1
ATOM 1814 N N . GLN A 1 225 ? 15.161 -21.929 39.169 1.00 45.31 225 GLN A N 1
ATOM 1815 C CA . GLN A 1 225 ? 15.604 -22.835 40.237 1.00 45.31 225 GLN A CA 1
ATOM 1816 C C . GLN A 1 225 ? 14.653 -22.870 41.452 1.00 45.31 225 GLN A C 1
ATOM 1818 O O . GLN A 1 225 ? 14.564 -23.877 42.154 1.00 45.31 225 GLN A O 1
ATOM 1823 N N . THR A 1 226 ? 13.881 -21.802 41.681 1.00 46.25 226 THR A N 1
ATOM 1824 C CA . THR A 1 226 ? 12.866 -21.736 42.754 1.00 46.25 226 THR A CA 1
ATOM 1825 C C . THR A 1 226 ? 11.528 -22.380 42.384 1.00 46.25 226 THR A C 1
ATOM 1827 O O . THR A 1 226 ? 10.678 -22.565 43.259 1.00 46.25 226 THR A O 1
ATOM 1830 N N . ARG A 1 227 ? 11.318 -22.733 41.107 1.00 44.25 227 ARG A N 1
ATOM 1831 C CA . ARG A 1 227 ? 10.102 -23.424 40.655 1.00 44.25 227 ARG A CA 1
ATOM 1832 C C . ARG A 1 227 ? 10.224 -24.946 40.764 1.00 44.25 227 ARG A C 1
ATOM 1834 O O . ARG A 1 227 ? 9.270 -25.579 41.187 1.00 44.25 227 ARG A O 1
ATOM 1841 N N . ASP A 1 228 ? 11.403 -25.506 40.490 1.00 45.44 228 ASP A N 1
ATOM 1842 C CA . ASP A 1 228 ? 11.654 -26.961 40.547 1.00 45.44 228 ASP A CA 1
ATOM 1843 C C . ASP A 1 228 ? 11.722 -27.511 41.991 1.00 45.44 228 ASP A C 1
ATOM 1845 O O . ASP A 1 228 ? 11.382 -28.660 42.258 1.00 45.44 228 ASP A O 1
ATOM 1849 N N . THR A 1 229 ? 12.084 -26.682 42.975 1.00 49.72 229 THR A N 1
ATOM 1850 C CA . THR A 1 229 ? 12.109 -27.099 44.391 1.00 49.72 229 THR A CA 1
ATOM 1851 C C . THR A 1 229 ? 10.734 -27.114 45.059 1.00 49.72 229 THR A C 1
ATOM 1853 O O . THR A 1 229 ? 10.568 -27.793 46.067 1.00 49.72 229 THR A O 1
ATOM 1856 N N . ARG A 1 230 ? 9.734 -26.416 44.503 1.00 45.06 230 ARG A N 1
ATOM 1857 C CA . ARG A 1 230 ? 8.388 -26.324 45.097 1.00 45.06 230 ARG A CA 1
ATOM 1858 C C . ARG A 1 230 ? 7.442 -27.448 44.665 1.00 45.06 230 ARG A C 1
ATOM 1860 O O . ARG A 1 230 ? 6.468 -27.692 45.359 1.00 45.06 230 ARG A O 1
ATOM 1867 N N . ASP A 1 231 ? 7.743 -28.141 43.568 1.00 47.84 231 ASP A N 1
ATOM 1868 C CA . ASP A 1 231 ? 6.947 -29.277 43.073 1.00 47.84 231 ASP A CA 1
ATOM 1869 C C . ASP A 1 231 ? 7.406 -30.635 43.651 1.00 47.84 231 ASP A C 1
ATOM 1871 O O . ASP A 1 231 ? 6.862 -31.680 43.294 1.00 47.84 231 ASP A O 1
ATOM 1875 N N . LYS A 1 232 ? 8.405 -30.647 44.549 1.00 46.78 232 LYS A N 1
ATOM 1876 C CA . LYS A 1 232 ? 8.957 -31.870 45.167 1.00 46.78 232 LYS A CA 1
ATOM 1877 C C . LYS A 1 232 ? 8.741 -31.978 46.681 1.00 46.78 232 LYS A C 1
ATOM 1879 O O . LYS A 1 232 ? 9.346 -32.851 47.303 1.00 46.78 232 LYS A O 1
ATOM 1884 N N . GLN A 1 233 ? 7.904 -31.127 47.270 1.00 39.62 233 GLN A N 1
ATOM 1885 C CA . GLN A 1 233 ? 7.606 -31.129 48.705 1.00 39.62 233 GLN A CA 1
ATOM 1886 C C . GLN A 1 233 ? 6.100 -31.051 48.937 1.00 39.62 233 GLN A C 1
ATOM 1888 O O . GLN A 1 233 ? 5.621 -31.796 49.818 1.00 39.62 233 GLN A O 1
#